Protein AF-A0A915D102-F1 (afdb_monomer_lite)

Structure (mmCIF, N/CA/C/O backbone):
data_AF-A0A915D102-F1
#
_entry.id   AF-A0A915D102-F1
#
loop_
_atom_site.group_PDB
_atom_site.id
_atom_site.type_symbol
_atom_site.label_atom_id
_atom_site.label_alt_id
_atom_site.label_comp_id
_atom_site.label_asym_id
_atom_site.label_entity_id
_atom_site.label_seq_id
_atom_site.pdbx_PDB_ins_code
_atom_site.Cartn_x
_atom_site.Cartn_y
_atom_site.Cartn_z
_atom_site.occupancy
_atom_site.B_iso_or_equiv
_atom_site.auth_seq_id
_atom_site.auth_comp_id
_atom_site.auth_asym_id
_atom_site.auth_atom_id
_atom_site.pdbx_PDB_model_num
ATOM 1 N N . MET A 1 1 ? 5.057 -8.219 -8.275 1.00 67.44 1 MET A N 1
ATOM 2 C CA . MET A 1 1 ? 4.612 -7.574 -7.013 1.00 67.44 1 MET A CA 1
ATOM 3 C C . MET A 1 1 ? 4.354 -6.080 -7.178 1.00 67.44 1 MET A C 1
ATOM 5 O O . MET A 1 1 ? 3.318 -5.635 -6.712 1.00 67.44 1 MET A O 1
ATOM 9 N N . SER A 1 2 ? 5.202 -5.316 -7.882 1.00 81.19 2 SER A N 1
ATOM 10 C CA . SER A 1 2 ? 4.960 -3.881 -8.158 1.00 81.19 2 SER A CA 1
ATOM 11 C C . SER A 1 2 ? 3.663 -3.576 -8.928 1.00 81.19 2 SER A C 1
ATOM 13 O O . SER A 1 2 ? 3.216 -2.436 -8.949 1.00 81.19 2 SER A O 1
ATOM 15 N N . GLU A 1 3 ? 3.043 -4.584 -9.545 1.00 89.62 3 GLU A N 1
ATOM 16 C CA . GLU A 1 3 ? 1.747 -4.495 -10.235 1.00 89.62 3 GLU A CA 1
ATOM 17 C C . GLU A 1 3 ? 0.536 -4.406 -9.286 1.00 89.62 3 GLU A C 1
ATOM 19 O O . GLU A 1 3 ? -0.560 -4.060 -9.722 1.00 89.62 3 GLU A O 1
ATOM 24 N N . LEU A 1 4 ? 0.726 -4.693 -7.991 1.00 93.56 4 LEU A N 1
ATOM 25 C CA . LEU A 1 4 ? -0.309 -4.698 -6.948 1.00 93.56 4 LEU A CA 1
ATOM 26 C C . LEU A 1 4 ? 0.052 -3.717 -5.813 1.00 93.56 4 LEU A C 1
ATOM 28 O O . LEU A 1 4 ? 0.240 -4.135 -4.669 1.00 93.56 4 LEU A O 1
ATOM 32 N N . PRO A 1 5 ? 0.190 -2.408 -6.095 1.00 94.44 5 PRO A N 1
ATOM 33 C CA . PRO A 1 5 ? 0.676 -1.421 -5.126 1.00 94.44 5 PRO A CA 1
ATOM 34 C C . PRO A 1 5 ? -0.233 -1.274 -3.897 1.00 94.44 5 PRO A C 1
ATOM 36 O O . PRO A 1 5 ? 0.270 -1.048 -2.799 1.00 94.44 5 PRO A O 1
ATOM 39 N N . ASN A 1 6 ? -1.546 -1.465 -4.069 1.00 95.88 6 ASN A N 1
ATOM 40 C CA . ASN A 1 6 ? -2.554 -1.419 -3.000 1.00 95.88 6 ASN A CA 1
ATOM 41 C C . ASN A 1 6 ? -2.952 -2.819 -2.480 1.00 95.88 6 ASN A C 1
ATOM 43 O O . ASN A 1 6 ? -3.936 -2.958 -1.756 1.00 95.88 6 ASN A O 1
ATOM 47 N N . GLY A 1 7 ? -2.186 -3.849 -2.847 1.00 95.75 7 GLY A N 1
ATOM 48 C CA . GLY A 1 7 ? -2.438 -5.241 -2.491 1.00 95.75 7 GLY A CA 1
ATOM 49 C C . GLY A 1 7 ? -3.330 -5.994 -3.478 1.00 95.75 7 GLY A C 1
ATOM 50 O O . GLY A 1 7 ? -3.940 -5.409 -4.371 1.00 95.75 7 GLY A O 1
ATOM 51 N N . GLY A 1 8 ? -3.344 -7.318 -3.347 1.00 95.50 8 GLY A N 1
ATOM 52 C CA . GLY A 1 8 ? -4.101 -8.220 -4.212 1.00 95.50 8 GLY A CA 1
ATOM 53 C C . GLY A 1 8 ? -3.630 -9.667 -4.109 1.00 95.50 8 GLY A C 1
ATOM 54 O O . GLY A 1 8 ? -2.572 -9.964 -3.547 1.00 95.50 8 GLY A O 1
ATOM 55 N N . TRP A 1 9 ? -4.408 -10.578 -4.682 1.00 94.44 9 TRP A N 1
ATOM 56 C CA . TRP A 1 9 ? -4.069 -11.993 -4.751 1.00 94.44 9 TRP A CA 1
ATOM 57 C C . TRP A 1 9 ? -2.948 -12.218 -5.764 1.00 94.44 9 TRP A C 1
ATOM 59 O O . TRP A 1 9 ? -3.068 -11.835 -6.930 1.00 94.44 9 TRP A O 1
ATOM 69 N N . VAL A 1 10 ? -1.858 -12.849 -5.327 1.00 91.38 10 VAL A N 1
ATOM 70 C CA . VAL A 1 10 ? -0.731 -13.241 -6.197 1.00 91.38 10 VAL A CA 1
ATOM 71 C C . VAL A 1 10 ? -0.793 -14.711 -6.605 1.00 91.38 10 VAL A C 1
ATOM 73 O O . VAL A 1 10 ? -0.146 -15.104 -7.570 1.00 91.38 10 VAL A O 1
ATOM 76 N N . ALA A 1 11 ? -1.578 -15.500 -5.875 1.00 88.12 11 ALA A N 1
ATOM 77 C CA . ALA A 1 11 ? -1.964 -16.874 -6.163 1.00 88.12 11 ALA A CA 1
ATOM 78 C C . ALA A 1 11 ? -3.238 -17.192 -5.351 1.00 88.12 11 ALA A C 1
ATOM 80 O O . ALA A 1 11 ? -3.586 -16.413 -4.450 1.00 88.12 11 ALA A O 1
ATOM 81 N N . PRO A 1 12 ? -3.927 -18.318 -5.609 1.00 85.31 12 PRO A N 1
ATOM 82 C CA . PRO A 1 12 ? -4.963 -18.806 -4.704 1.00 85.31 12 PRO A CA 1
ATOM 83 C C . PRO A 1 12 ? -4.440 -18.860 -3.262 1.00 85.31 12 PRO A C 1
ATOM 85 O O . PRO A 1 12 ? -3.328 -19.321 -3.023 1.00 85.31 12 PRO A O 1
ATOM 88 N N . ASN A 1 13 ? -5.211 -18.324 -2.313 1.00 85.75 13 ASN A N 1
ATOM 89 C CA . ASN A 1 13 ? -4.872 -18.244 -0.884 1.00 85.75 13 ASN A CA 1
ATOM 90 C C . ASN A 1 13 ? -3.597 -17.457 -0.518 1.00 85.75 13 ASN A C 1
ATOM 92 O O . ASN A 1 13 ? -3.232 -17.433 0.655 1.00 85.75 13 ASN A O 1
ATOM 96 N N . ILE A 1 14 ? -2.945 -16.761 -1.459 1.00 90.00 14 ILE A N 1
ATOM 97 C CA . ILE A 1 14 ? -1.769 -15.921 -1.183 1.00 90.00 14 ILE A CA 1
ATOM 98 C C . ILE A 1 14 ? -2.085 -14.463 -1.522 1.00 90.00 14 ILE A C 1
ATOM 100 O O . ILE A 1 14 ? -2.193 -14.084 -2.693 1.00 90.00 14 ILE A O 1
ATOM 104 N N . TYR A 1 15 ? -2.199 -13.631 -0.488 1.00 93.75 15 TYR A N 1
ATOM 105 C CA . TYR A 1 15 ? -2.521 -12.212 -0.592 1.00 93.75 15 TYR A CA 1
ATOM 106 C C . TYR A 1 15 ? -1.293 -11.340 -0.312 1.00 93.75 15 TYR A C 1
ATOM 108 O O . TYR A 1 15 ? -0.675 -11.402 0.753 1.00 93.75 15 TYR A O 1
ATOM 116 N N . TYR A 1 16 ? -0.935 -10.486 -1.264 1.00 95.00 16 TYR A N 1
ATOM 117 C CA . TYR A 1 16 ? 0.090 -9.468 -1.070 1.00 95.00 16 TYR A CA 1
ATOM 118 C C . TYR A 1 16 ? -0.541 -8.195 -0.499 1.00 95.00 16 TYR A C 1
ATOM 120 O O . TYR A 1 16 ? -1.517 -7.696 -1.049 1.00 95.00 16 TYR A O 1
ATOM 128 N N . LEU A 1 17 ? 0.035 -7.635 0.571 1.00 95.25 17 LEU A N 1
ATOM 129 C CA . LEU A 1 17 ? -0.475 -6.416 1.219 1.00 95.25 17 LEU A CA 1
ATOM 130 C C . LEU A 1 17 ? -0.127 -5.118 0.461 1.00 95.25 17 LEU A C 1
ATOM 132 O O . LEU A 1 17 ? -0.491 -4.037 0.914 1.00 95.25 17 LEU A O 1
ATOM 136 N N . GLY A 1 18 ? 0.564 -5.185 -0.678 1.00 95.12 18 GLY A N 1
ATOM 137 C CA . GLY A 1 18 ? 0.988 -3.988 -1.406 1.00 95.12 18 GLY A CA 1
ATOM 138 C C . GLY A 1 18 ? 2.204 -3.306 -0.782 1.00 95.12 18 GLY A C 1
ATOM 139 O O . GLY A 1 18 ? 2.879 -3.866 0.090 1.00 95.12 18 GLY A O 1
ATOM 140 N N . TYR A 1 19 ? 2.500 -2.083 -1.228 1.00 95.38 19 TYR A N 1
ATOM 141 C CA . TYR A 1 19 ? 3.576 -1.280 -0.640 1.00 95.38 19 TYR A CA 1
ATOM 142 C C . TYR A 1 19 ? 3.273 -0.949 0.824 1.00 95.38 19 TYR A C 1
ATOM 144 O O . TYR A 1 19 ? 4.132 -1.130 1.685 1.00 95.38 19 TYR A O 1
ATOM 152 N N . ALA A 1 20 ? 2.024 -0.586 1.115 1.00 95.88 20 ALA A N 1
ATOM 153 C CA . ALA A 1 20 ? 1.448 -0.625 2.450 1.00 95.88 20 ALA A CA 1
ATOM 154 C C . ALA A 1 20 ? -0.064 -0.844 2.369 1.00 95.88 20 ALA A C 1
ATOM 156 O O . ALA A 1 20 ? -0.713 -0.358 1.442 1.00 95.88 20 ALA A O 1
ATOM 157 N N . SER A 1 21 ? -0.629 -1.531 3.359 1.00 96.62 21 SER A N 1
ATOM 158 C CA . SER A 1 21 ? -2.081 -1.618 3.524 1.00 96.62 21 SER A CA 1
ATOM 159 C C . SER A 1 21 ? -2.490 -1.940 4.952 1.00 96.62 21 SER A C 1
ATOM 161 O O . SER A 1 21 ? -1.660 -2.337 5.770 1.00 96.62 21 SER A O 1
ATOM 163 N N . VAL A 1 22 ? -3.781 -1.776 5.242 1.00 97.56 22 VAL A N 1
ATOM 164 C CA . VAL A 1 22 ? -4.421 -2.341 6.430 1.00 97.56 22 VAL A CA 1
ATOM 165 C C . VAL A 1 22 ? -5.613 -3.176 5.988 1.00 97.56 22 VAL A C 1
ATOM 167 O O . VAL A 1 22 ? -6.455 -2.718 5.211 1.00 97.56 22 VAL A O 1
ATOM 170 N N . VAL A 1 23 ? -5.674 -4.400 6.492 1.00 96.75 23 VAL A N 1
ATOM 171 C CA . VAL A 1 23 ? -6.754 -5.355 6.251 1.00 96.75 23 VAL A CA 1
ATOM 172 C C . VAL A 1 23 ? -7.276 -5.883 7.580 1.00 96.75 23 VAL A C 1
ATOM 174 O O . VAL A 1 23 ? -6.643 -5.723 8.626 1.00 96.75 23 VAL A O 1
ATOM 177 N N . GLN A 1 24 ? -8.437 -6.516 7.538 1.00 95.00 24 GLN A N 1
ATOM 178 C CA . GLN A 1 24 ? -9.009 -7.234 8.661 1.00 95.00 24 GLN A CA 1
ATOM 179 C C . GLN A 1 24 ? -9.127 -8.714 8.306 1.00 95.00 24 GLN A C 1
ATOM 181 O O . GLN A 1 24 ? -9.435 -9.061 7.165 1.00 95.00 24 GLN A O 1
ATOM 186 N N . PHE A 1 25 ? -8.853 -9.576 9.280 1.00 91.94 25 PHE A N 1
ATOM 187 C CA . PHE A 1 25 ? -8.988 -11.021 9.143 1.00 91.94 25 PHE A CA 1
ATOM 188 C C . PHE A 1 25 ? -9.253 -11.632 10.511 1.00 91.94 25 PHE A C 1
ATOM 190 O O . PHE A 1 25 ? -8.469 -11.423 11.438 1.00 91.94 25 PHE A O 1
ATOM 197 N N . GLY A 1 26 ? -10.358 -12.366 10.660 1.00 88.06 26 GLY A N 1
ATOM 198 C CA . GLY A 1 26 ? -10.627 -13.069 11.911 1.00 88.06 26 GLY A CA 1
ATOM 199 C C . GLY A 1 26 ? -10.769 -12.154 13.139 1.00 88.06 26 GLY A C 1
ATOM 200 O O . GLY A 1 26 ? -10.323 -12.491 14.235 1.00 88.06 26 GLY A O 1
ATOM 201 N N . GLY A 1 27 ? -11.310 -10.947 12.945 1.00 87.88 27 GLY A N 1
ATOM 202 C CA . GLY A 1 27 ? -11.425 -9.922 13.990 1.00 87.88 27 GLY A CA 1
ATOM 203 C C . GLY A 1 27 ? -10.118 -9.189 14.322 1.00 87.88 27 GLY A C 1
ATOM 204 O O . GLY A 1 27 ? -10.120 -8.289 15.161 1.00 87.88 27 GLY A O 1
ATOM 205 N N . LEU A 1 28 ? -9.005 -9.536 13.667 1.00 90.88 28 LEU A N 1
ATOM 206 C CA . LEU A 1 28 ? -7.730 -8.835 13.797 1.00 90.88 28 LEU A CA 1
ATOM 207 C C . LEU A 1 28 ? -7.617 -7.739 12.748 1.00 90.88 28 LEU A C 1
ATOM 209 O O . LEU A 1 28 ? -7.979 -7.939 11.591 1.00 90.88 28 LEU A O 1
ATOM 213 N N . ARG A 1 29 ? -7.028 -6.609 13.140 1.00 94.00 29 ARG A N 1
ATOM 214 C CA . ARG A 1 29 ? -6.654 -5.521 12.237 1.00 94.00 29 ARG A CA 1
ATOM 215 C C . ARG A 1 29 ? -5.153 -5.578 11.976 1.00 94.00 29 ARG A C 1
ATOM 217 O O . ARG A 1 29 ? -4.356 -5.412 12.896 1.00 94.00 29 ARG A O 1
ATOM 224 N N . ILE A 1 30 ? -4.770 -5.820 10.728 1.00 94.19 30 ILE A N 1
ATOM 225 C CA . ILE A 1 30 ? -3.394 -6.127 10.333 1.00 94.19 30 ILE A CA 1
ATOM 226 C C . ILE A 1 30 ? -2.904 -5.051 9.369 1.00 94.19 30 ILE A C 1
ATOM 228 O O . ILE A 1 30 ? -3.467 -4.886 8.289 1.00 94.19 30 ILE A O 1
ATOM 232 N N . ALA A 1 31 ? -1.845 -4.334 9.738 1.00 95.25 31 ALA A N 1
ATOM 233 C CA . ALA A 1 31 ? -1.156 -3.395 8.860 1.00 95.25 31 ALA A CA 1
ATOM 234 C C . ALA A 1 31 ? 0.132 -4.008 8.299 1.00 95.25 31 ALA A C 1
ATOM 236 O O . ALA A 1 31 ? 0.883 -4.665 9.018 1.00 95.25 31 ALA A O 1
ATOM 237 N N . GLY A 1 32 ? 0.411 -3.769 7.021 1.00 93.69 32 GLY A N 1
ATOM 238 C CA . GLY A 1 32 ? 1.623 -4.202 6.335 1.00 93.69 32 GLY A CA 1
ATOM 239 C C . GLY A 1 32 ? 2.414 -3.026 5.777 1.00 93.69 32 GLY A C 1
ATOM 240 O O . GLY A 1 32 ? 1.831 -2.065 5.279 1.00 93.69 32 GLY A O 1
ATOM 241 N N . LEU A 1 33 ? 3.743 -3.124 5.830 1.00 94.12 33 LEU A N 1
ATOM 242 C CA . LEU A 1 33 ? 4.670 -2.266 5.094 1.00 94.12 33 LEU A CA 1
ATOM 243 C C . LEU A 1 33 ? 5.717 -3.132 4.383 1.00 94.12 33 LEU A C 1
ATOM 245 O O . LEU A 1 33 ? 6.491 -3.856 5.018 1.00 94.12 33 LEU A O 1
ATOM 249 N N . SER A 1 34 ? 5.756 -3.036 3.059 1.00 92.19 34 SER A N 1
ATOM 250 C CA . SER A 1 34 ? 6.692 -3.777 2.220 1.00 92.19 34 SER A CA 1
ATOM 251 C C . SER A 1 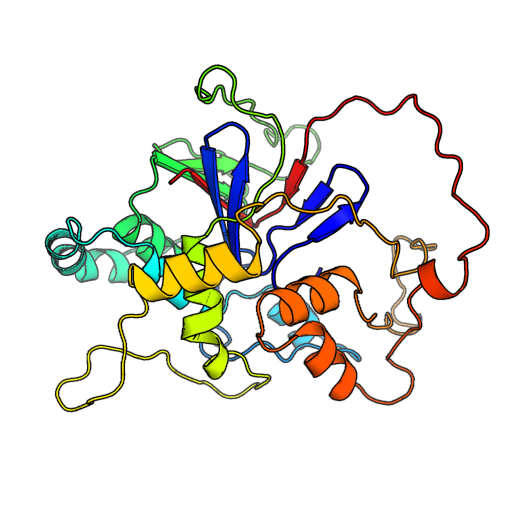34 ? 7.946 -2.961 1.923 1.00 92.19 34 SER A C 1
ATOM 253 O O . SER A 1 34 ? 7.875 -1.777 1.608 1.00 92.19 34 SER A O 1
ATOM 255 N N . GLY A 1 35 ? 9.097 -3.634 1.932 1.00 89.19 35 GLY A N 1
ATOM 256 C CA . GLY A 1 35 ? 10.350 -3.079 1.429 1.00 89.19 35 GLY A CA 1
ATOM 257 C C . GLY A 1 35 ? 11.356 -2.646 2.492 1.00 89.19 35 GLY A C 1
ATOM 258 O O . GLY A 1 35 ? 11.088 -2.639 3.691 1.00 89.19 35 GLY A O 1
ATOM 259 N N . ILE A 1 36 ? 12.555 -2.287 2.034 1.00 87.75 36 ILE A N 1
ATOM 260 C CA . ILE A 1 36 ? 13.711 -1.954 2.879 1.00 87.75 36 ILE A CA 1
ATOM 261 C C . ILE A 1 36 ? 13.996 -0.453 2.798 1.00 87.75 36 ILE A C 1
ATOM 263 O O . ILE A 1 36 ? 13.845 0.170 1.751 1.00 87.75 36 ILE A O 1
ATOM 267 N N . TYR A 1 37 ? 14.427 0.159 3.896 1.00 87.75 37 TYR A N 1
ATOM 268 C CA . TYR A 1 37 ? 14.756 1.581 3.886 1.00 87.75 37 TYR A CA 1
ATOM 269 C C . TYR A 1 37 ? 16.060 1.881 3.147 1.00 87.75 37 TYR A C 1
ATOM 271 O O . TYR A 1 37 ? 17.111 1.304 3.436 1.00 87.75 37 TYR A O 1
ATOM 279 N N . LYS A 1 38 ? 16.003 2.872 2.254 1.00 89.56 38 LYS A N 1
ATOM 280 C CA . LYS A 1 38 ? 17.172 3.493 1.636 1.00 89.56 38 LYS A CA 1
ATOM 281 C C . LYS A 1 38 ? 16.975 5.004 1.581 1.00 89.56 38 LYS A C 1
ATOM 283 O O . LYS A 1 38 ? 16.164 5.494 0.804 1.00 89.56 38 LYS A O 1
ATOM 288 N N . GLY A 1 39 ? 17.759 5.751 2.358 1.00 89.00 39 GLY A N 1
ATOM 289 C CA . GLY A 1 39 ? 17.568 7.202 2.514 1.00 89.00 39 GLY A CA 1
ATOM 290 C C . GLY A 1 39 ? 17.594 8.012 1.209 1.00 89.00 39 GLY A C 1
ATOM 291 O O . GLY A 1 39 ? 16.882 9.000 1.087 1.00 89.00 39 GLY A O 1
ATOM 292 N N . ASN A 1 40 ? 18.351 7.575 0.196 1.00 91.88 40 ASN A N 1
ATOM 293 C CA . ASN A 1 40 ? 18.388 8.261 -1.104 1.00 91.88 40 ASN A CA 1
ATOM 294 C C . ASN A 1 40 ? 17.081 8.145 -1.900 1.00 91.88 40 ASN A C 1
ATOM 296 O O . ASN A 1 40 ? 16.841 8.979 -2.774 1.00 91.88 40 ASN A O 1
ATOM 300 N N . ASP A 1 41 ? 16.275 7.124 -1.612 1.00 94.56 41 ASP A N 1
ATOM 301 C CA . ASP A 1 41 ? 15.051 6.814 -2.350 1.00 94.56 41 ASP A CA 1
ATOM 302 C C . ASP A 1 41 ? 13.796 7.060 -1.518 1.00 94.56 41 ASP A C 1
ATOM 304 O O . ASP A 1 41 ? 12.720 7.192 -2.083 1.00 94.56 41 ASP A O 1
ATOM 308 N N . TYR A 1 42 ? 13.937 7.175 -0.197 1.00 94.31 42 TYR A N 1
ATOM 309 C CA . TYR A 1 42 ? 12.829 7.321 0.739 1.00 94.31 42 TYR A CA 1
ATOM 310 C C . TYR A 1 42 ? 11.893 8.482 0.389 1.00 94.31 42 TYR A C 1
ATOM 312 O O . TYR A 1 42 ? 10.687 8.290 0.330 1.00 94.31 42 TYR A O 1
ATOM 320 N N . ASP A 1 43 ? 12.434 9.660 0.081 1.00 94.88 43 ASP A N 1
ATOM 321 C CA . ASP A 1 43 ? 11.612 10.826 -0.264 1.00 94.88 43 ASP A CA 1
ATOM 322 C C . ASP A 1 43 ? 11.215 10.878 -1.745 1.00 94.88 43 ASP A C 1
ATOM 324 O O . ASP A 1 43 ? 10.673 11.880 -2.189 1.00 94.88 43 ASP A O 1
ATOM 328 N N . LYS A 1 44 ? 11.522 9.864 -2.558 1.00 95.50 44 LYS A N 1
ATOM 329 C CA . LYS A 1 44 ? 11.059 9.820 -3.955 1.00 95.50 44 LYS A CA 1
ATOM 330 C C . LYS A 1 44 ? 9.637 9.264 -4.015 1.00 95.50 44 LYS A C 1
ATOM 332 O O . LYS A 1 44 ? 9.092 8.810 -3.014 1.00 95.50 44 LYS A O 1
ATOM 337 N N . ALA A 1 45 ? 9.034 9.271 -5.195 1.00 94.62 45 ALA A N 1
ATOM 338 C CA . ALA A 1 45 ? 7.897 8.402 -5.456 1.00 94.62 45 ALA A CA 1
ATOM 339 C C . ALA A 1 45 ? 8.383 7.061 -6.029 1.00 94.62 45 ALA A C 1
ATOM 341 O O . ALA A 1 45 ? 9.582 6.844 -6.233 1.00 94.62 45 ALA A O 1
ATOM 342 N N . HIS A 1 46 ? 7.458 6.139 -6.271 1.00 93.88 46 HIS A N 1
ATOM 343 C CA . HIS A 1 46 ? 7.752 4.985 -7.112 1.00 93.88 46 HIS A CA 1
ATOM 344 C C . HIS A 1 46 ? 7.805 5.429 -8.572 1.00 93.88 46 HIS A C 1
ATOM 346 O O . HIS A 1 46 ? 6.976 6.211 -9.022 1.00 93.88 46 HIS A O 1
ATOM 352 N N . PHE A 1 47 ? 8.794 4.952 -9.313 1.00 91.88 47 PHE A N 1
ATOM 353 C CA . PHE A 1 47 ? 8.963 5.250 -10.743 1.00 91.88 47 PHE A CA 1
ATOM 354 C C . PHE A 1 47 ? 9.569 4.064 -11.500 1.00 91.88 47 PHE A C 1
ATOM 356 O O . PHE A 1 47 ? 9.777 4.121 -12.711 1.00 91.88 47 PHE A O 1
ATOM 363 N N . GLU A 1 48 ? 9.894 2.992 -10.779 1.00 91.62 48 GLU A N 1
ATOM 364 C CA . GLU A 1 48 ? 10.593 1.839 -11.306 1.00 91.62 48 GLU A CA 1
ATOM 365 C C . GLU A 1 48 ? 9.689 1.052 -12.245 1.00 91.62 48 GLU A C 1
ATOM 367 O O . GLU A 1 48 ? 8.721 0.420 -11.825 1.00 91.62 48 GLU A O 1
ATOM 372 N N . CYS A 1 49 ? 10.057 1.040 -13.520 1.00 86.25 49 CYS A N 1
ATOM 373 C CA . CYS A 1 49 ? 9.362 0.287 -14.545 1.00 86.25 49 CYS A CA 1
ATOM 374 C C . CYS A 1 49 ? 10.354 -0.304 -15.565 1.00 86.25 49 CYS A C 1
ATOM 376 O O . CYS A 1 49 ? 11.497 0.162 -15.655 1.00 86.25 49 CYS A O 1
ATOM 378 N N . PRO A 1 50 ? 9.967 -1.354 -16.313 1.00 82.06 50 PRO A N 1
ATOM 379 C CA . PRO A 1 50 ? 10.793 -1.882 -17.389 1.00 82.06 50 PRO A CA 1
ATOM 380 C C . PRO A 1 50 ? 11.081 -0.860 -18.507 1.00 82.06 50 PRO A C 1
ATOM 382 O O . PRO A 1 50 ? 10.211 -0.055 -18.839 1.00 82.06 50 PRO A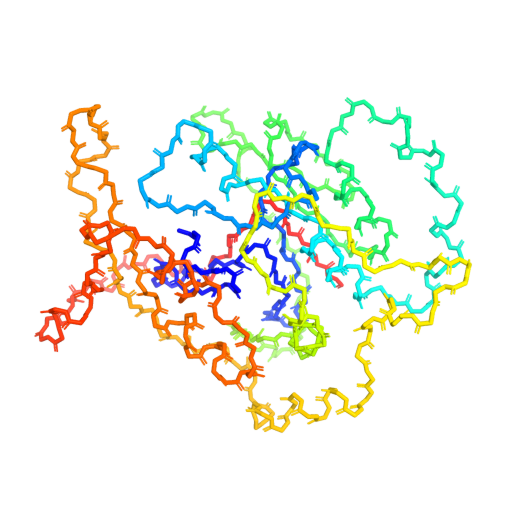 O 1
ATOM 385 N N . PRO A 1 51 ? 12.260 -0.927 -19.157 1.00 84.75 51 PRO A N 1
ATOM 386 C CA . PRO A 1 51 ? 13.356 -1.847 -18.864 1.00 84.75 51 PRO A CA 1
ATOM 387 C C . PRO A 1 51 ? 14.093 -1.442 -17.581 1.00 84.75 51 PRO A C 1
ATOM 389 O O . PRO A 1 51 ? 14.600 -0.328 -17.455 1.00 84.75 51 PRO A O 1
ATOM 392 N N . PHE A 1 52 ? 14.185 -2.370 -16.625 1.00 83.50 52 PHE A N 1
ATOM 393 C CA . PHE A 1 52 ? 14.831 -2.068 -15.358 1.00 83.50 52 PHE A CA 1
ATOM 394 C C . PHE A 1 52 ? 16.348 -1.941 -15.536 1.00 83.50 52 PHE A C 1
ATOM 396 O O . PHE A 1 52 ? 17.011 -2.773 -16.155 1.00 83.50 52 PHE A O 1
ATOM 403 N N . THR A 1 53 ? 16.913 -0.915 -14.914 1.00 86.38 53 THR A N 1
ATOM 404 C CA . THR A 1 53 ? 18.347 -0.799 -14.657 1.00 86.38 53 THR A CA 1
ATOM 405 C C . THR A 1 53 ? 18.733 -1.591 -13.403 1.00 86.38 53 THR A C 1
ATOM 407 O O . THR A 1 53 ? 17.884 -1.917 -12.572 1.00 86.38 53 THR A O 1
ATOM 410 N N . ASN A 1 54 ? 20.034 -1.828 -13.193 1.00 85.06 54 ASN A N 1
ATOM 411 C CA . ASN A 1 54 ? 20.533 -2.419 -11.941 1.00 85.06 54 ASN A CA 1
ATOM 412 C C . ASN A 1 54 ? 20.086 -1.634 -10.699 1.00 85.06 54 ASN A C 1
ATOM 414 O O . ASN A 1 54 ? 19.899 -2.213 -9.635 1.00 85.06 54 ASN A O 1
ATOM 418 N N . TYR A 1 55 ? 19.929 -0.317 -10.836 1.00 88.25 55 TYR A N 1
ATOM 419 C CA . TYR A 1 55 ? 19.454 0.532 -9.757 1.00 88.25 55 TYR A CA 1
ATOM 420 C C . TYR A 1 55 ? 17.948 0.362 -9.530 1.00 88.25 55 TYR A C 1
ATOM 422 O O . TYR A 1 55 ? 17.549 0.089 -8.404 1.00 88.25 55 TYR A O 1
ATOM 430 N N . SER A 1 56 ? 17.122 0.430 -10.578 1.00 87.69 56 SER A N 1
ATOM 431 C CA . SER A 1 56 ? 15.662 0.320 -10.434 1.00 87.69 56 SER A CA 1
ATOM 432 C C . SER A 1 56 ? 15.193 -1.076 -10.018 1.00 87.69 56 SER A C 1
ATOM 434 O O . SER A 1 56 ? 14.161 -1.198 -9.371 1.00 87.69 56 SER A O 1
ATOM 436 N N . LEU A 1 57 ? 15.955 -2.134 -10.330 1.00 84.62 57 LEU A N 1
ATOM 437 C CA . LEU A 1 57 ? 15.704 -3.480 -9.789 1.00 84.62 57 LEU A CA 1
ATOM 438 C C . LEU A 1 57 ? 15.772 -3.505 -8.258 1.00 84.62 57 LEU A C 1
ATOM 440 O O . LEU A 1 57 ? 15.007 -4.211 -7.609 1.00 84.62 57 LEU A O 1
ATOM 444 N N . VAL A 1 58 ? 16.705 -2.738 -7.695 1.00 86.50 58 VAL A N 1
ATOM 445 C CA . VAL A 1 58 ? 16.928 -2.640 -6.252 1.00 86.50 58 VAL A CA 1
ATOM 446 C C . VAL A 1 58 ? 15.958 -1.632 -5.638 1.00 86.50 58 VAL A C 1
ATOM 448 O O . VAL A 1 58 ? 15.338 -1.906 -4.613 1.00 86.50 58 VAL A O 1
ATOM 451 N N . SER A 1 59 ? 15.777 -0.471 -6.274 1.00 91.50 59 SER A N 1
ATOM 452 C CA . SER A 1 59 ? 14.942 0.591 -5.716 1.00 91.50 59 SER A CA 1
ATOM 453 C C . SER A 1 59 ? 13.449 0.268 -5.729 1.00 91.50 59 SER A C 1
ATOM 455 O O . SER A 1 59 ? 12.732 0.803 -4.885 1.00 91.50 59 SER A O 1
ATOM 457 N N . ALA A 1 60 ? 12.991 -0.664 -6.573 1.00 89.50 60 ALA A N 1
ATOM 458 C CA . ALA A 1 60 ? 11.596 -1.106 -6.634 1.00 89.50 60 ALA A CA 1
ATOM 459 C C . ALA A 1 60 ? 11.062 -1.679 -5.307 1.00 89.50 60 ALA A C 1
ATOM 461 O O . ALA A 1 60 ? 9.860 -1.626 -5.067 1.00 89.50 60 ALA A O 1
ATOM 462 N N . TYR A 1 61 ? 11.932 -2.210 -4.439 1.00 88.56 61 TYR A N 1
ATOM 463 C CA . TYR A 1 61 ? 11.551 -2.704 -3.109 1.00 88.56 61 TYR A CA 1
ATOM 464 C C . TYR A 1 61 ? 12.018 -1.791 -1.969 1.00 88.56 61 TYR A C 1
ATOM 466 O O . TYR A 1 61 ? 12.016 -2.201 -0.807 1.00 88.56 61 TYR A O 1
ATOM 474 N N . HIS A 1 62 ? 12.448 -0.564 -2.259 1.00 93.19 62 HIS A N 1
ATOM 475 C CA . HIS A 1 62 ? 12.744 0.404 -1.210 1.00 93.19 62 HIS A CA 1
ATOM 476 C C . HIS A 1 62 ? 11.453 1.073 -0.712 1.00 93.19 62 HIS A C 1
ATOM 478 O O . HIS A 1 62 ? 10.642 1.497 -1.529 1.00 93.19 62 HIS A O 1
ATOM 484 N N . VAL A 1 63 ? 11.305 1.238 0.604 1.00 92.75 63 VAL A N 1
ATOM 485 C CA . VAL A 1 63 ? 10.186 1.984 1.224 1.00 92.75 63 VAL A CA 1
ATOM 486 C C . VAL A 1 63 ? 10.192 3.448 0.761 1.00 92.75 63 VAL A C 1
ATOM 488 O O . VAL A 1 63 ? 11.280 4.028 0.636 1.00 92.75 63 VAL A O 1
ATOM 491 N N . ARG A 1 64 ? 9.020 4.068 0.548 1.00 94.62 64 ARG A N 1
ATOM 492 C CA . ARG A 1 64 ? 8.888 5.521 0.341 1.00 94.62 64 ARG A CA 1
ATOM 493 C C . ARG A 1 64 ? 8.214 6.199 1.538 1.00 94.62 64 ARG A C 1
ATOM 495 O O . ARG A 1 64 ? 7.624 5.576 2.424 1.00 94.62 64 ARG A O 1
ATOM 502 N N . SER A 1 65 ? 8.370 7.514 1.602 1.00 94.44 65 SER A N 1
ATOM 503 C CA . SER A 1 65 ? 7.847 8.349 2.679 1.00 94.44 65 SER A CA 1
ATOM 504 C C . SER A 1 65 ? 6.321 8.415 2.665 1.00 94.44 65 SER A C 1
ATOM 506 O O . SER A 1 65 ? 5.720 8.553 3.730 1.00 94.44 65 SER A O 1
ATOM 508 N N . VAL A 1 66 ? 5.688 8.250 1.497 1.00 95.75 66 VAL A N 1
ATOM 509 C CA . VAL A 1 66 ? 4.228 8.295 1.339 1.00 95.75 66 VAL A CA 1
ATOM 510 C C . VAL A 1 66 ? 3.523 7.120 2.015 1.00 95.75 66 VAL A C 1
ATOM 512 O O . VAL A 1 66 ? 2.512 7.337 2.685 1.00 95.75 66 VAL A O 1
ATOM 515 N N . GLU A 1 67 ? 4.056 5.895 1.942 1.00 95.38 67 GLU A N 1
ATOM 516 C CA . GLU A 1 67 ? 3.455 4.749 2.640 1.00 95.38 67 GLU A CA 1
ATOM 517 C C . GLU A 1 67 ? 3.544 4.922 4.157 1.00 95.38 67 GLU A C 1
ATOM 519 O O . GLU A 1 67 ? 2.567 4.710 4.878 1.00 95.38 67 GLU A O 1
ATOM 524 N N . VAL A 1 68 ? 4.702 5.372 4.645 1.00 93.75 68 VAL A N 1
ATOM 525 C CA . VAL A 1 68 ? 4.924 5.635 6.072 1.00 93.75 68 VAL A CA 1
ATOM 526 C C . VAL A 1 68 ? 4.027 6.771 6.554 1.00 93.75 68 VAL A C 1
ATOM 528 O O . VAL A 1 68 ? 3.423 6.670 7.619 1.00 93.75 68 VAL A O 1
ATOM 531 N N . PHE A 1 69 ? 3.892 7.838 5.767 1.00 94.56 69 PHE A N 1
ATOM 532 C CA . PHE A 1 69 ? 3.010 8.956 6.078 1.00 94.56 69 PHE A CA 1
ATOM 533 C C . PHE A 1 69 ? 1.549 8.526 6.197 1.00 94.56 69 PHE A C 1
ATOM 535 O O . PHE A 1 69 ? 0.893 8.907 7.166 1.00 94.56 69 PHE A O 1
ATOM 542 N N . ARG A 1 70 ? 1.058 7.699 5.265 1.00 96.50 70 ARG A N 1
ATOM 543 C CA . ARG A 1 70 ? -0.302 7.140 5.300 1.00 96.50 70 ARG A CA 1
ATOM 544 C C . ARG A 1 70 ? -0.524 6.271 6.531 1.00 96.50 70 ARG A C 1
ATOM 546 O O . ARG A 1 70 ? -1.507 6.464 7.238 1.00 96.50 70 ARG A O 1
ATOM 553 N N . LEU A 1 71 ? 0.407 5.366 6.838 1.00 95.44 71 LEU A N 1
ATOM 554 C CA . LEU A 1 71 ? 0.311 4.520 8.030 1.00 95.44 71 LEU A CA 1
ATOM 555 C C . LEU A 1 71 ? 0.296 5.351 9.320 1.00 95.44 71 LEU A C 1
ATOM 557 O O . LEU A 1 71 ? -0.471 5.041 10.223 1.00 95.44 71 LEU A O 1
ATOM 561 N N . LYS A 1 72 ? 1.051 6.454 9.402 1.00 92.69 72 LYS A N 1
ATOM 562 C CA . LYS A 1 72 ? 1.007 7.365 10.562 1.00 92.69 72 LYS A CA 1
ATOM 563 C C . LYS A 1 72 ? -0.363 8.002 10.803 1.00 92.69 72 LYS A C 1
ATOM 565 O O . LYS A 1 72 ? -0.661 8.344 11.944 1.00 92.69 72 LYS A O 1
ATOM 570 N N . GLN A 1 73 ? -1.217 8.111 9.784 1.00 93.50 73 GLN A N 1
ATOM 571 C CA . GLN A 1 73 ? -2.587 8.617 9.946 1.00 93.50 73 GLN A CA 1
ATOM 572 C C . GLN A 1 73 ? -3.506 7.619 10.672 1.00 93.50 73 GLN A C 1
ATOM 574 O O . GLN A 1 73 ? -4.652 7.935 10.959 1.00 93.50 73 GLN A O 1
ATOM 579 N N . LEU A 1 74 ? -3.025 6.417 11.002 1.00 92.75 74 LEU A N 1
ATOM 580 C CA . LEU A 1 74 ? -3.741 5.458 11.851 1.00 92.75 74 LEU A CA 1
ATOM 581 C C . LEU A 1 74 ? -3.557 5.748 13.349 1.00 92.75 74 LEU A C 1
ATOM 583 O O . LEU A 1 74 ? -4.182 5.092 14.184 1.00 92.75 74 LEU A O 1
ATOM 587 N N . LYS A 1 75 ? -2.686 6.705 13.697 1.00 85.56 75 LYS A N 1
ATOM 588 C CA . LYS A 1 75 ? -2.378 7.084 15.075 1.00 85.56 75 LYS A CA 1
ATOM 589 C C . LYS A 1 75 ? -3.628 7.568 15.812 1.00 85.56 75 LYS A C 1
ATOM 591 O O . LYS A 1 75 ? -4.312 8.493 15.370 1.00 85.56 75 LYS A O 1
ATOM 596 N N . LYS A 1 76 ? -3.881 6.979 16.985 1.00 77.69 76 LYS A N 1
ATOM 597 C CA . LYS A 1 76 ? -4.971 7.405 17.873 1.00 77.69 76 LYS A CA 1
ATOM 598 C C . LYS A 1 76 ? -4.650 8.780 18.493 1.00 77.69 76 LYS A C 1
ATOM 600 O O . LYS A 1 76 ? -3.484 9.016 18.826 1.00 77.69 76 LYS A O 1
ATOM 605 N N . PRO A 1 77 ? -5.647 9.668 18.674 1.00 66.00 77 PRO A N 1
ATOM 606 C CA . PRO A 1 77 ? -5.449 10.996 19.271 1.00 66.00 77 PRO A CA 1
ATOM 607 C C . PRO A 1 77 ? -4.746 10.953 20.636 1.00 66.00 77 PRO A C 1
ATOM 609 O O . PRO A 1 77 ? -3.864 11.764 20.903 1.00 66.00 77 PRO A O 1
ATOM 612 N N . ASP A 1 78 ? -5.051 9.938 21.445 1.00 63.34 78 ASP A N 1
ATOM 613 C CA . ASP A 1 78 ? -4.533 9.765 22.810 1.00 63.34 78 ASP A CA 1
ATOM 614 C C . ASP A 1 78 ? -3.005 9.548 22.884 1.00 63.34 78 ASP A C 1
ATOM 616 O O . ASP A 1 78 ? -2.415 9.592 23.961 1.00 63.34 78 ASP A O 1
ATOM 620 N N . PHE A 1 79 ? -2.330 9.317 21.750 1.00 62.91 79 PHE A N 1
ATOM 621 C CA . PHE A 1 79 ? -0.884 9.074 21.683 1.00 62.91 79 PHE A CA 1
ATOM 622 C C . PHE A 1 79 ? -0.063 10.278 21.181 1.00 62.91 79 PHE A C 1
ATOM 624 O O . PHE A 1 79 ? 1.121 10.130 20.852 1.00 62.91 79 PHE A O 1
ATOM 631 N N . GLU A 1 80 ? -0.650 11.477 21.088 1.00 59.03 80 GLU A N 1
ATOM 632 C CA . GLU A 1 80 ? 0.070 12.682 20.643 1.00 59.03 80 GLU A CA 1
ATOM 633 C C . GLU A 1 80 ? 1.179 13.125 21.619 1.00 59.03 80 GLU A C 1
ATOM 635 O O . GLU A 1 80 ? 2.275 13.455 21.162 1.00 59.03 80 GLU A O 1
ATOM 640 N N . GLU A 1 81 ? 0.971 13.027 22.937 1.00 49.47 81 GLU A N 1
ATOM 641 C CA . GLU A 1 81 ? 1.939 13.495 23.949 1.00 49.47 81 GLU A CA 1
ATOM 642 C C . GLU A 1 81 ? 3.218 12.643 24.028 1.00 49.47 81 GLU A C 1
ATOM 644 O O . GLU A 1 81 ? 4.307 13.166 24.264 1.00 49.47 81 GLU A O 1
ATOM 649 N N . ALA A 1 82 ? 3.135 11.338 23.760 1.00 48.91 82 ALA A N 1
ATOM 650 C CA . ALA A 1 82 ? 4.268 10.432 23.957 1.00 48.91 82 ALA A CA 1
ATOM 651 C C . ALA A 1 82 ? 5.274 10.380 22.786 1.00 48.91 82 ALA A C 1
ATOM 653 O O . ALA A 1 82 ? 6.402 9.928 22.962 1.00 48.91 82 ALA A O 1
ATOM 654 N N . SER A 1 83 ? 4.889 10.840 21.591 1.00 49.31 83 SER A N 1
ATOM 655 C CA . SER A 1 83 ? 5.757 10.852 20.395 1.00 49.31 83 SER A CA 1
ATOM 656 C C . SER A 1 83 ? 6.755 12.021 20.406 1.00 49.31 83 SER A C 1
ATOM 658 O O . SER A 1 83 ? 7.853 11.916 19.861 1.00 49.31 83 SER A O 1
ATOM 660 N N . ALA A 1 84 ? 6.427 13.125 21.091 1.00 51.91 84 ALA A N 1
ATOM 661 C CA . ALA A 1 84 ? 7.317 14.279 21.223 1.00 51.91 84 ALA A CA 1
ATOM 662 C C . ALA A 1 84 ? 8.555 13.997 22.098 1.00 51.91 84 ALA A C 1
ATOM 664 O O . ALA A 1 84 ? 9.600 14.600 21.868 1.00 51.91 84 ALA A O 1
ATOM 665 N N . ALA A 1 85 ? 8.452 13.066 23.052 1.00 45.53 85 ALA A N 1
ATOM 666 C CA . ALA A 1 85 ? 9.505 12.758 24.021 1.00 45.53 85 ALA A CA 1
ATOM 667 C C . ALA A 1 85 ? 10.635 11.849 23.485 1.00 45.53 85 ALA A C 1
ATOM 669 O O . ALA A 1 85 ? 11.704 11.817 24.080 1.00 45.53 85 ALA A O 1
ATOM 670 N N . ASN A 1 86 ? 10.432 11.141 22.364 1.00 51.44 86 ASN A N 1
ATOM 671 C CA . ASN A 1 86 ? 11.339 10.070 21.905 1.00 51.44 86 ASN A CA 1
ATOM 672 C C . ASN A 1 86 ? 12.122 10.384 20.617 1.00 51.44 86 ASN A C 1
ATOM 674 O O . ASN A 1 86 ? 12.789 9.500 20.074 1.00 51.44 86 ASN A O 1
ATOM 678 N N . LYS A 1 87 ? 12.068 11.623 20.105 1.00 51.41 87 LYS A N 1
ATOM 679 C CA . LYS A 1 87 ? 12.838 12.015 18.906 1.00 51.41 87 LYS A CA 1
ATOM 680 C C . LYS A 1 87 ? 14.350 11.835 19.098 1.00 51.41 87 LYS A C 1
ATOM 682 O O . LYS A 1 87 ? 15.019 11.393 18.168 1.00 51.41 87 LYS A O 1
ATOM 687 N N . ASP A 1 88 ? 14.843 12.064 20.313 1.00 49.16 88 ASP A N 1
ATOM 688 C CA . ASP A 1 88 ? 16.267 11.970 20.656 1.00 49.16 88 ASP A CA 1
ATOM 689 C C . ASP A 1 88 ? 16.811 10.526 20.631 1.00 49.16 88 ASP A C 1
ATOM 691 O O . ASP A 1 88 ? 18.008 10.325 20.428 1.00 49.16 88 ASP A O 1
ATOM 695 N N . ASP A 1 89 ? 15.959 9.505 20.796 1.00 49.59 89 ASP A N 1
ATOM 696 C CA . ASP A 1 89 ? 16.369 8.089 20.774 1.00 49.59 89 ASP A CA 1
ATOM 697 C C . ASP A 1 89 ? 16.383 7.489 19.358 1.00 49.59 89 ASP A C 1
ATOM 699 O O . ASP A 1 89 ? 17.179 6.590 19.069 1.00 49.59 89 ASP A O 1
ATOM 703 N N . VAL A 1 90 ? 15.560 8.011 18.439 1.00 51.66 90 VAL A N 1
ATOM 704 C CA . VAL A 1 90 ? 15.578 7.614 17.017 1.00 51.66 90 VAL A CA 1
ATOM 705 C C . VAL A 1 90 ? 16.891 8.034 16.350 1.00 51.66 90 VAL A C 1
ATOM 707 O O . VAL A 1 90 ? 17.420 7.297 15.519 1.00 51.66 90 VAL A O 1
ATOM 710 N N . GLU A 1 91 ? 17.460 9.172 16.755 1.00 51.16 91 GLU A N 1
ATOM 711 C CA . GLU A 1 91 ? 18.749 9.666 16.252 1.00 51.16 91 GLU A CA 1
ATOM 712 C C . GLU A 1 91 ? 19.953 8.857 16.769 1.00 51.16 91 GLU A C 1
ATOM 714 O O . GLU A 1 91 ? 21.026 8.886 16.164 1.00 51.16 91 GLU A O 1
ATOM 719 N N . ARG A 1 92 ? 19.784 8.092 17.858 1.00 51.97 92 ARG A N 1
ATOM 720 C CA . ARG A 1 92 ? 20.866 7.342 18.519 1.00 51.97 92 ARG A CA 1
ATOM 721 C C . ARG A 1 92 ? 21.055 5.902 18.019 1.00 51.97 92 ARG A C 1
ATOM 723 O O . ARG A 1 92 ? 22.101 5.316 18.296 1.00 51.97 92 ARG A O 1
ATOM 730 N N . ASN A 1 93 ? 20.107 5.313 17.281 1.00 47.28 93 ASN A N 1
ATOM 731 C CA . ASN A 1 93 ? 20.111 3.867 16.999 1.00 47.28 93 ASN A CA 1
ATOM 732 C C . ASN A 1 93 ? 20.735 3.469 15.644 1.00 47.28 93 ASN A C 1
ATOM 734 O O . ASN A 1 93 ? 20.178 3.685 14.572 1.00 47.28 93 ASN A O 1
ATOM 738 N N . GLN A 1 94 ? 21.889 2.796 15.721 1.00 50.66 94 GLN A N 1
ATOM 739 C CA . GLN A 1 94 ? 22.758 2.363 14.613 1.00 50.66 94 GLN A CA 1
ATOM 740 C C . GLN A 1 94 ? 22.260 1.125 13.825 1.00 50.66 94 GLN A C 1
ATOM 742 O O . GLN A 1 94 ? 23.009 0.580 13.011 1.00 50.66 94 GLN A O 1
ATOM 747 N N . LEU A 1 95 ? 21.021 0.654 14.036 1.00 49.41 95 LEU A N 1
ATOM 748 C CA . LEU A 1 95 ? 20.496 -0.555 13.387 1.00 49.41 95 LEU A CA 1
ATOM 749 C C . LEU A 1 95 ? 18.986 -0.453 13.103 1.00 49.41 95 LEU A C 1
ATOM 751 O O . LEU A 1 95 ? 18.204 -0.158 14.001 1.00 49.41 95 LEU A O 1
ATOM 755 N N . GLY A 1 96 ? 18.569 -0.762 11.869 1.00 59.97 96 GLY A N 1
ATOM 756 C CA . GLY A 1 96 ? 17.156 -0.880 11.480 1.00 59.97 96 GLY A CA 1
ATOM 757 C C . GLY A 1 96 ? 16.665 0.181 10.489 1.00 59.97 96 GLY A C 1
ATOM 758 O O . GLY A 1 96 ? 17.433 0.976 9.951 1.00 59.97 96 GLY A O 1
ATOM 759 N N . ASN A 1 97 ? 15.363 0.150 10.199 1.00 68.81 97 ASN A N 1
ATOM 760 C CA . ASN A 1 97 ? 14.698 1.121 9.334 1.00 68.81 97 ASN A CA 1
ATOM 761 C C . ASN A 1 97 ? 14.149 2.275 10.217 1.00 68.81 97 ASN A C 1
ATOM 763 O O . ASN A 1 97 ? 13.208 2.064 10.989 1.00 68.81 97 ASN A O 1
ATOM 767 N N . PRO A 1 98 ? 14.712 3.499 10.134 1.00 71.94 98 PRO A N 1
ATOM 768 C CA . PRO A 1 98 ? 14.294 4.621 10.983 1.00 71.94 98 PRO A CA 1
ATOM 769 C C . PRO A 1 98 ? 12.836 5.027 10.731 1.00 71.94 98 PRO A C 1
ATOM 771 O O . PRO A 1 98 ? 12.139 5.473 11.641 1.00 71.94 98 PRO A O 1
ATOM 774 N N . ALA A 1 99 ? 12.332 4.811 9.514 1.00 72.06 99 ALA A N 1
ATOM 775 C CA . ALA A 1 99 ? 10.942 5.078 9.185 1.00 72.06 99 ALA A CA 1
ATOM 776 C C . ALA A 1 99 ? 9.987 4.096 9.886 1.00 72.06 99 ALA A C 1
ATOM 778 O O . ALA A 1 99 ? 8.956 4.515 10.410 1.00 72.06 99 ALA A O 1
ATOM 779 N N . THR A 1 100 ? 10.355 2.813 9.982 1.00 76.00 100 THR A N 1
ATOM 780 C CA . THR A 1 100 ? 9.571 1.823 10.742 1.00 76.00 100 THR A CA 1
ATOM 781 C C . THR A 1 100 ? 9.621 2.044 12.247 1.00 76.00 100 THR A C 1
ATOM 783 O O . THR A 1 100 ? 8.617 1.811 12.908 1.00 76.00 100 THR A O 1
ATOM 786 N N . MET A 1 101 ? 10.734 2.547 12.794 1.00 78.62 101 MET A N 1
ATOM 787 C CA . MET A 1 101 ? 10.797 2.884 14.223 1.00 78.62 101 MET A CA 1
ATOM 788 C C . MET A 1 101 ? 9.782 3.966 14.581 1.00 78.62 101 MET A C 1
ATOM 790 O O . MET A 1 101 ? 9.056 3.836 15.561 1.00 78.62 101 MET A O 1
ATOM 794 N N . ASN A 1 102 ? 9.654 4.992 13.739 1.00 78.12 102 ASN A N 1
ATOM 795 C CA . ASN A 1 102 ? 8.629 6.012 13.935 1.00 78.12 102 ASN A CA 1
ATOM 796 C C . ASN A 1 102 ? 7.208 5.424 13.911 1.00 78.12 102 ASN A C 1
ATOM 798 O O . ASN A 1 102 ? 6.375 5.839 14.709 1.00 78.12 102 ASN A O 1
ATOM 802 N N . LEU A 1 103 ? 6.934 4.449 13.036 1.00 83.44 103 LEU A N 1
ATOM 803 C CA . LEU A 1 103 ? 5.641 3.756 13.008 1.00 83.44 103 LEU A CA 1
ATOM 804 C C . LEU A 1 103 ? 5.386 2.954 14.284 1.00 83.44 103 LEU A C 1
ATOM 806 O O . LEU A 1 103 ? 4.278 3.012 14.807 1.00 83.44 103 LEU A O 1
ATOM 810 N N . LEU A 1 104 ? 6.392 2.253 14.811 1.00 82.19 104 LEU A N 1
ATOM 811 C CA . LEU A 1 104 ? 6.271 1.517 16.072 1.00 82.19 104 LEU A CA 1
ATOM 812 C C . LEU A 1 104 ? 5.862 2.455 17.219 1.00 82.19 104 LEU A C 1
ATOM 814 O O . LEU A 1 104 ? 4.934 2.146 17.965 1.00 82.19 104 LEU A O 1
ATOM 818 N N . TYR A 1 105 ? 6.501 3.624 17.322 1.00 79.50 105 TYR A N 1
ATOM 819 C CA . TYR A 1 105 ? 6.183 4.607 18.361 1.00 79.50 105 TYR A CA 1
ATOM 820 C C . TYR A 1 105 ? 4.831 5.298 18.164 1.00 79.50 105 TYR A C 1
ATOM 822 O O . TYR A 1 105 ? 4.128 5.536 19.147 1.00 79.50 105 TYR A O 1
ATOM 830 N N . ASP A 1 106 ? 4.480 5.644 16.924 1.00 80.94 106 ASP A N 1
ATOM 831 C CA . ASP A 1 106 ? 3.241 6.362 16.617 1.00 80.94 106 ASP A CA 1
ATOM 832 C C . ASP A 1 106 ? 2.009 5.445 16.691 1.00 80.94 106 ASP A C 1
ATOM 834 O O . ASP A 1 106 ? 0.956 5.889 17.148 1.00 80.94 106 ASP A O 1
ATOM 838 N N . LEU A 1 107 ? 2.127 4.181 16.266 1.00 84.38 107 LEU A N 1
ATOM 839 C CA . LEU A 1 107 ? 1.002 3.241 16.193 1.00 84.38 107 LEU A CA 1
ATOM 840 C C . LEU A 1 107 ? 0.857 2.351 17.423 1.00 84.38 107 LEU A C 1
ATOM 842 O O . LEU A 1 107 ? -0.265 1.944 17.713 1.00 84.38 107 LEU A O 1
ATOM 846 N N . ARG A 1 108 ? 1.955 2.061 18.137 1.00 83.38 108 ARG A N 1
ATOM 847 C CA . ARG A 1 108 ? 1.983 1.162 19.307 1.00 83.38 108 ARG A CA 1
ATOM 848 C C . ARG A 1 108 ? 1.173 -0.126 19.084 1.00 83.38 108 ARG A C 1
ATOM 850 O O . ARG A 1 108 ? 0.228 -0.382 19.829 1.00 83.38 108 ARG A O 1
ATOM 857 N N . PRO A 1 109 ? 1.490 -0.904 18.034 1.00 83.31 109 PRO A N 1
ATOM 858 C CA . PRO A 1 109 ? 0.741 -2.113 17.732 1.00 83.31 109 PRO A CA 1
ATOM 859 C C . PRO A 1 109 ? 0.850 -3.126 18.869 1.00 83.31 109 PRO A C 1
ATOM 861 O O . PRO A 1 109 ? 1.886 -3.230 19.523 1.00 83.31 109 PRO A O 1
ATOM 864 N N . ASN A 1 110 ? -0.199 -3.926 19.035 1.00 82.94 110 ASN A N 1
ATOM 865 C CA . ASN A 1 110 ? -0.243 -5.029 19.990 1.00 82.94 110 ASN A CA 1
ATOM 866 C C . ASN A 1 110 ? 0.852 -6.068 19.712 1.00 82.94 110 ASN A C 1
ATOM 868 O O . ASN A 1 110 ? 1.361 -6.697 20.637 1.00 82.94 110 ASN A O 1
ATOM 872 N N . ARG A 1 111 ? 1.199 -6.273 18.433 1.00 83.31 111 ARG A N 1
ATOM 873 C CA . ARG A 1 111 ? 2.322 -7.120 18.007 1.00 83.31 111 ARG A CA 1
ATOM 874 C C . ARG A 1 111 ? 3.007 -6.537 16.776 1.00 83.31 111 ARG A C 1
ATOM 876 O O . ARG A 1 111 ? 2.332 -6.081 15.852 1.00 83.31 111 ARG A O 1
ATOM 883 N N . TRP A 1 112 ? 4.337 -6.615 16.737 1.00 82.94 112 TRP A N 1
ATOM 884 C CA . TRP A 1 112 ? 5.148 -6.223 15.582 1.00 82.94 112 TRP A CA 1
ATOM 885 C C . TRP A 1 112 ? 5.962 -7.406 15.049 1.00 82.94 112 TRP A C 1
ATOM 887 O O . TRP A 1 112 ? 6.773 -7.995 15.766 1.00 82.94 112 TRP A O 1
ATOM 897 N N . PHE A 1 113 ? 5.804 -7.697 13.761 1.00 82.50 113 PHE A N 1
ATOM 898 C CA . PHE A 1 113 ? 6.540 -8.720 13.026 1.00 82.50 113 PHE A CA 1
ATOM 899 C C . PHE A 1 113 ? 7.405 -8.067 11.955 1.00 82.50 113 PHE A C 1
ATOM 901 O O . PHE A 1 113 ? 6.928 -7.251 11.166 1.00 82.50 113 PHE A O 1
ATOM 908 N N . SER A 1 114 ? 8.680 -8.437 1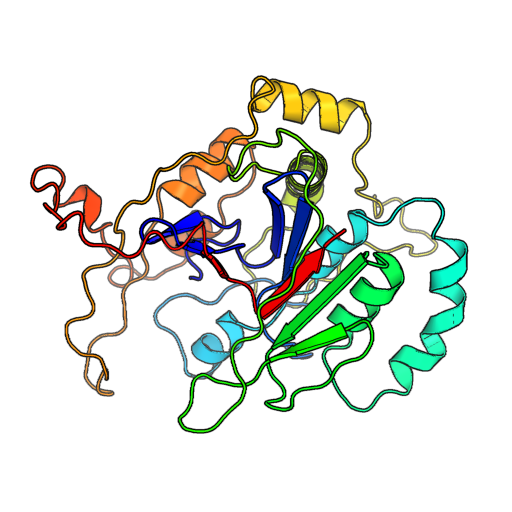1.878 1.00 76.25 114 SER A N 1
ATOM 909 C CA . SER A 1 114 ? 9.523 -8.021 10.754 1.00 76.25 114 SER A CA 1
ATOM 910 C C . SER A 1 114 ? 10.564 -9.070 10.414 1.00 76.25 114 SER A C 1
ATOM 912 O O . SER A 1 114 ? 11.065 -9.760 11.285 1.00 76.25 114 SER A O 1
ATOM 914 N N . ALA A 1 115 ? 10.939 -9.191 9.152 1.00 65.31 115 ALA A N 1
ATOM 915 C CA . ALA A 1 115 ? 12.000 -10.104 8.742 1.00 65.31 115 ALA A CA 1
ATOM 916 C C . ALA A 1 115 ? 13.016 -9.336 7.903 1.00 65.31 115 ALA A C 1
ATOM 918 O O . ALA A 1 115 ? 12.623 -8.612 6.999 1.00 65.31 115 ALA A O 1
ATOM 919 N N . HIS A 1 116 ? 14.314 -9.465 8.193 1.00 62.19 116 HIS A N 1
ATOM 920 C CA . HIS A 1 116 ? 15.394 -8.976 7.314 1.00 62.19 116 HIS A CA 1
ATOM 921 C C . HIS A 1 116 ? 16.787 -9.309 7.860 1.00 62.19 116 HIS A C 1
ATOM 923 O O . HIS A 1 116 ? 17.692 -9.654 7.107 1.00 62.19 116 HIS A O 1
ATOM 929 N N . LEU A 1 117 ? 16.959 -9.199 9.181 1.00 55.78 117 LEU A N 1
ATOM 930 C CA . LEU A 1 117 ? 18.272 -9.240 9.835 1.00 55.78 117 LEU A CA 1
ATOM 931 C C . LEU A 1 117 ? 18.842 -10.659 10.020 1.00 55.78 117 LEU A C 1
ATOM 933 O O . LEU A 1 117 ? 19.961 -10.793 10.500 1.00 55.78 117 LEU A O 1
ATOM 937 N N . HIS A 1 118 ? 18.111 -11.706 9.610 1.00 56.00 118 HIS A N 1
ATOM 938 C CA . HIS A 1 118 ? 18.518 -13.121 9.702 1.00 56.00 118 HIS A CA 1
ATOM 939 C C . HIS A 1 118 ? 18.983 -13.543 11.108 1.00 56.00 118 HIS A C 1
ATOM 941 O O . HIS A 1 118 ? 19.917 -14.331 11.258 1.00 56.00 118 HIS A O 1
ATOM 947 N N . VAL A 1 119 ? 18.351 -12.978 12.134 1.00 40.00 119 VAL A N 1
ATOM 948 C CA . VAL A 1 119 ? 18.563 -13.311 13.540 1.00 40.00 119 VAL A CA 1
ATOM 949 C C . VAL A 1 119 ? 17.188 -13.362 14.182 1.00 40.00 119 VAL A C 1
ATOM 951 O O . VAL A 1 119 ? 16.424 -12.401 14.067 1.00 40.00 119 VAL A O 1
ATOM 954 N N . LYS A 1 120 ? 16.874 -14.475 14.854 1.00 45.16 120 LYS A N 1
ATOM 955 C CA . LYS A 1 120 ? 15.696 -14.538 15.716 1.00 45.16 120 LYS A CA 1
ATOM 956 C C . LYS A 1 120 ? 15.925 -13.607 16.901 1.00 45.16 120 LYS A C 1
ATOM 958 O O . LYS A 1 120 ? 16.848 -13.817 17.685 1.00 45.16 120 LYS A O 1
ATOM 963 N N . PHE A 1 121 ? 15.081 -12.593 17.022 1.00 44.97 121 PHE A N 1
ATOM 964 C CA . PHE A 1 121 ? 15.041 -11.710 18.179 1.00 44.97 121 PHE A CA 1
ATOM 965 C C . PHE A 1 121 ? 13.599 -11.634 18.664 1.00 44.97 121 PHE A C 1
ATOM 967 O O . PHE A 1 121 ? 12.699 -11.333 17.879 1.00 44.97 121 PHE A O 1
ATOM 974 N N . THR A 1 122 ? 13.402 -11.951 19.940 1.00 47.22 122 THR A N 1
ATOM 975 C CA . THR A 1 122 ? 12.105 -11.899 20.612 1.00 47.22 122 THR A CA 1
ATOM 976 C C . THR A 1 122 ? 12.189 -10.817 21.683 1.00 47.22 122 THR A C 1
ATOM 978 O O . THR A 1 122 ? 12.768 -11.025 22.745 1.00 47.22 122 THR A O 1
ATOM 981 N N . ALA A 1 123 ? 11.637 -9.650 21.379 1.00 50.38 123 ALA A N 1
ATOM 982 C CA . ALA A 1 123 ? 11.068 -8.744 22.376 1.00 50.38 123 ALA A CA 1
ATOM 983 C C . ALA A 1 123 ? 9.534 -8.841 22.224 1.00 50.38 123 ALA A C 1
ATOM 985 O O . ALA A 1 123 ? 9.054 -9.779 21.591 1.00 50.38 123 ALA A O 1
ATOM 986 N N . GLU A 1 124 ? 8.731 -7.855 22.623 1.00 53.78 124 GLU A N 1
ATOM 987 C CA . GLU A 1 124 ? 7.345 -7.709 22.093 1.00 53.78 124 GLU A CA 1
ATOM 988 C C . GLU A 1 124 ? 7.303 -7.461 20.552 1.00 53.78 124 GLU A C 1
ATOM 990 O O . GLU A 1 124 ? 6.286 -7.121 19.952 1.00 53.78 124 GLU A O 1
ATOM 995 N N . PHE A 1 125 ? 8.450 -7.665 19.907 1.00 49.62 125 PHE A N 1
ATOM 996 C CA . PHE A 1 125 ? 8.797 -7.631 18.506 1.00 49.62 125 PHE A CA 1
ATOM 997 C C . PHE A 1 125 ? 9.372 -9.005 18.128 1.00 49.62 125 PHE A C 1
ATOM 999 O O . PHE A 1 125 ? 10.317 -9.472 18.773 1.00 49.62 125 PHE A O 1
ATOM 1006 N N . LEU A 1 126 ? 8.839 -9.635 17.079 1.00 54.84 126 LEU A N 1
ATOM 1007 C CA . LEU A 1 126 ? 9.342 -10.906 16.553 1.00 54.84 126 LEU A CA 1
ATOM 1008 C C . LEU A 1 126 ? 10.026 -10.699 15.197 1.00 54.84 126 LEU A C 1
ATOM 1010 O O . LEU A 1 126 ? 9.426 -10.143 14.270 1.00 54.84 126 LEU A O 1
ATOM 1014 N N . ALA A 1 127 ? 11.255 -11.213 15.071 1.00 59.88 127 ALA A N 1
ATOM 1015 C CA . ALA A 1 127 ? 11.954 -11.311 13.794 1.00 59.88 127 ALA A CA 1
ATOM 1016 C C . ALA A 1 127 ? 12.302 -12.742 13.368 1.00 59.88 127 ALA A C 1
ATOM 1018 O O . ALA A 1 127 ? 12.798 -13.525 14.174 1.00 59.88 127 ALA A O 1
ATOM 1019 N N . LEU A 1 128 ? 12.055 -13.066 12.090 1.00 60.59 128 LEU A N 1
ATOM 1020 C CA . LEU A 1 128 ? 12.224 -14.408 11.505 1.00 60.59 128 LEU A CA 1
ATOM 1021 C C . LEU A 1 128 ? 13.419 -14.494 10.531 1.00 60.59 128 LEU A C 1
ATOM 1023 O O . LEU A 1 128 ? 13.819 -13.497 9.918 1.00 60.59 128 LEU A O 1
ATOM 1027 N N . ASP A 1 129 ? 13.994 -15.696 10.391 1.00 57.59 129 ASP A N 1
ATOM 1028 C CA . ASP A 1 129 ? 15.117 -16.005 9.486 1.00 57.59 129 ASP A CA 1
ATOM 1029 C C . ASP A 1 129 ? 14.637 -16.467 8.091 1.00 57.59 129 ASP A C 1
ATOM 1031 O O . ASP A 1 129 ? 13.450 -16.664 7.843 1.00 57.59 129 ASP A O 1
ATOM 1035 N N . LYS A 1 130 ? 15.566 -16.641 7.148 1.00 66.19 130 LYS A N 1
ATOM 1036 C CA . LYS A 1 130 ? 15.286 -17.151 5.800 1.00 66.19 130 LYS A CA 1
ATOM 1037 C C . LYS A 1 130 ? 14.971 -18.650 5.809 1.00 66.19 130 LYS A C 1
ATOM 1039 O O . LYS A 1 130 ? 15.610 -19.378 6.574 1.00 66.19 130 LYS A O 1
ATOM 1044 N N . PRO A 1 131 ? 14.118 -19.133 4.879 1.00 69.56 131 PRO A N 1
ATOM 1045 C CA . PRO A 1 131 ? 13.822 -20.553 4.691 1.00 69.56 131 PRO A CA 1
ATOM 1046 C C . PRO A 1 131 ? 15.013 -21.296 4.066 1.00 69.56 131 PRO A C 1
ATOM 1048 O O . PRO A 1 131 ? 14.979 -21.743 2.923 1.00 69.56 131 PRO A O 1
ATOM 1051 N N . LEU A 1 132 ? 16.113 -21.383 4.810 1.00 68.81 132 LEU A N 1
ATOM 1052 C CA . LEU A 1 132 ? 17.317 -22.121 4.454 1.00 68.81 132 LEU A CA 1
ATOM 1053 C C . LEU A 1 132 ? 17.460 -23.337 5.375 1.00 68.81 132 LEU A C 1
ATOM 1055 O O . LEU A 1 132 ? 17.014 -23.295 6.527 1.00 68.81 132 LEU A O 1
ATOM 1059 N N . PRO A 1 133 ? 18.123 -24.410 4.908 1.00 66.12 133 PRO A N 1
ATOM 1060 C CA . PRO A 1 133 ? 18.348 -25.592 5.726 1.00 66.12 133 PRO A CA 1
ATOM 1061 C C . PRO A 1 133 ? 18.960 -25.240 7.090 1.00 66.12 133 PRO A C 1
ATOM 1063 O O . PRO A 1 133 ? 19.949 -24.510 7.162 1.00 66.12 133 PRO A O 1
ATOM 1066 N N . ARG A 1 134 ? 18.396 -25.817 8.161 1.00 67.00 134 ARG A N 1
ATOM 1067 C CA . ARG A 1 134 ? 18.870 -25.698 9.557 1.00 67.00 134 ARG A CA 1
ATOM 1068 C C . ARG A 1 134 ? 18.762 -24.296 10.182 1.00 67.00 134 ARG A C 1
ATOM 1070 O O . ARG A 1 134 ? 19.471 -24.018 11.146 1.00 67.00 134 ARG A O 1
ATOM 1077 N N . ARG A 1 135 ? 17.884 -23.426 9.673 1.00 69.38 135 ARG A N 1
ATOM 1078 C CA . ARG A 1 135 ? 17.557 -22.129 10.293 1.00 69.38 135 ARG A CA 1
ATOM 1079 C C . ARG A 1 135 ? 16.141 -22.119 10.863 1.00 69.38 135 ARG A C 1
ATOM 1081 O O . ARG A 1 135 ? 15.275 -22.840 10.379 1.00 69.38 135 ARG A O 1
ATOM 1088 N N . GLN A 1 136 ? 15.912 -21.314 11.898 1.00 62.47 136 GLN A N 1
ATOM 1089 C CA . GLN A 1 136 ? 14.579 -21.100 12.464 1.00 62.47 136 GLN A CA 1
ATOM 1090 C C . GLN A 1 136 ? 13.882 -19.977 11.691 1.00 62.47 136 GLN A C 1
ATOM 1092 O O . GLN A 1 136 ? 14.113 -18.801 11.952 1.00 62.47 136 GLN A O 1
ATOM 1097 N N . PHE A 1 137 ? 13.065 -20.347 10.708 1.00 66.94 137 PHE A N 1
ATOM 1098 C CA . PHE A 1 137 ? 12.401 -19.398 9.803 1.00 66.94 137 PHE A CA 1
ATOM 1099 C C . PHE A 1 137 ? 10.873 -19.383 9.923 1.00 66.94 137 PHE A C 1
ATOM 1101 O O . PHE A 1 137 ? 10.232 -18.494 9.373 1.00 66.94 137 PHE A O 1
ATOM 1108 N N . LEU A 1 138 ? 10.296 -20.362 10.623 1.00 71.19 138 LEU A N 1
ATOM 1109 C CA . LEU A 1 138 ? 8.861 -20.484 10.851 1.00 71.19 138 LEU A CA 1
ATOM 1110 C C . LEU A 1 138 ? 8.592 -20.477 12.354 1.00 71.19 138 LEU A C 1
ATOM 1112 O O . LEU A 1 138 ? 9.221 -21.224 13.104 1.00 71.19 138 LEU A O 1
ATOM 1116 N N . GLU A 1 139 ? 7.646 -19.647 12.773 1.00 71.00 139 GLU A N 1
ATOM 1117 C CA . GLU A 1 139 ? 7.141 -19.592 14.139 1.00 71.00 139 GLU A CA 1
ATOM 1118 C C . GLU A 1 139 ? 5.619 -19.541 14.080 1.00 71.00 139 GLU A C 1
ATOM 1120 O O . GLU A 1 139 ? 5.050 -18.707 13.376 1.00 71.00 139 GLU A O 1
ATOM 1125 N N . CYS A 1 140 ? 4.970 -20.457 14.792 1.00 75.06 140 CYS A N 1
ATOM 1126 C CA . CYS A 1 140 ? 3.525 -20.451 14.950 1.00 75.06 140 CYS A CA 1
ATOM 1127 C C . CYS A 1 140 ? 3.192 -19.626 16.188 1.00 75.06 140 CYS A C 1
ATOM 1129 O O . CYS A 1 140 ? 3.743 -19.870 17.261 1.00 75.06 140 CYS A O 1
ATOM 1131 N N . LEU A 1 141 ? 2.306 -18.649 16.031 1.00 76.06 141 LEU A N 1
ATOM 1132 C CA . LEU A 1 141 ? 1.841 -17.811 17.123 1.00 76.06 141 LEU A CA 1
ATOM 1133 C C . LEU A 1 141 ? 0.344 -17.978 17.281 1.00 76.06 141 LEU A C 1
ATOM 1135 O O . LEU A 1 141 ? -0.404 -17.751 16.332 1.00 76.06 141 LEU A O 1
ATOM 1139 N N . ASP A 1 142 ? -0.078 -18.257 18.505 1.00 78.00 142 ASP A N 1
ATOM 1140 C CA . ASP A 1 142 ? -1.483 -18.184 18.861 1.00 78.00 142 ASP A CA 1
ATOM 1141 C C . ASP A 1 142 ? -1.847 -16.714 19.102 1.00 78.00 142 ASP A C 1
ATOM 1143 O O . ASP A 1 142 ? -1.244 -15.996 19.921 1.00 78.00 142 ASP A O 1
ATOM 1147 N N . VAL A 1 143 ? -2.808 -16.234 18.320 1.00 79.81 143 VAL A N 1
ATOM 1148 C CA . VAL A 1 143 ? -3.388 -14.901 18.456 1.00 79.81 143 VAL A CA 1
ATOM 1149 C C . VAL A 1 143 ? -4.863 -15.096 18.790 1.00 79.81 143 VAL A C 1
ATOM 1151 O O . VAL A 1 143 ? -5.551 -15.776 18.030 1.00 79.81 143 VAL A O 1
ATOM 1154 N N . PRO A 1 144 ? -5.359 -14.544 19.911 1.00 79.25 144 PRO A N 1
ATOM 1155 C CA . PRO A 1 144 ? -6.770 -14.651 20.244 1.00 79.25 144 PRO A CA 1
ATOM 1156 C C . PRO A 1 144 ? -7.591 -13.943 19.166 1.00 79.25 144 PRO A C 1
ATOM 1158 O O . PRO A 1 144 ? -7.347 -12.778 18.849 1.00 79.25 144 PRO A O 1
ATOM 1161 N N . MET A 1 145 ? -8.537 -14.673 18.590 1.00 79.44 145 MET A N 1
ATOM 1162 C CA . MET A 1 145 ? -9.471 -14.167 17.592 1.00 79.44 145 MET A CA 1
ATOM 1163 C C . MET A 1 145 ? -10.772 -13.756 18.274 1.00 79.44 145 MET A C 1
ATOM 1165 O O . MET A 1 145 ? -11.066 -14.216 19.377 1.00 79.44 145 MET A O 1
ATOM 1169 N N . GLN A 1 146 ? -11.545 -12.880 17.635 1.00 79.56 146 GLN A N 1
ATOM 1170 C CA . GLN A 1 146 ? -12.897 -12.597 18.116 1.00 79.56 146 GLN A CA 1
ATOM 1171 C C . GLN A 1 146 ? -13.784 -13.823 17.874 1.00 79.56 146 GLN A C 1
ATOM 1173 O O . GLN A 1 146 ? -13.708 -14.439 16.808 1.00 79.56 146 GLN A O 1
ATOM 1178 N N . ASP A 1 147 ? -14.612 -14.168 18.860 1.00 76.81 147 ASP A N 1
ATOM 1179 C CA . ASP A 1 147 ? -15.550 -15.284 18.750 1.00 76.81 147 ASP A CA 1
ATOM 1180 C C . ASP A 1 147 ? -16.473 -15.081 17.538 1.00 76.81 147 ASP A C 1
ATOM 1182 O O . ASP A 1 147 ? -16.943 -13.973 17.282 1.00 76.81 147 ASP A O 1
ATOM 1186 N N . GLU A 1 148 ? -16.698 -16.151 16.768 1.00 79.81 148 GLU A N 1
ATOM 1187 C CA . GLU A 1 148 ? -17.548 -16.166 15.561 1.00 79.81 148 GLU A CA 1
ATOM 1188 C C . GLU A 1 148 ? -17.079 -15.267 14.397 1.00 79.81 148 GLU A C 1
ATOM 1190 O O . GLU A 1 148 ? -17.782 -15.137 13.391 1.00 79.81 148 GLU A O 1
ATOM 1195 N N . ALA A 1 149 ? -15.880 -14.679 14.468 1.00 82.06 149 ALA A N 1
ATOM 1196 C CA . ALA A 1 149 ? -15.356 -13.876 13.370 1.00 82.06 149 ALA A CA 1
ATOM 1197 C C . ALA A 1 149 ? -15.102 -14.728 12.116 1.00 82.06 149 ALA A C 1
ATOM 1199 O O . ALA A 1 149 ? -14.434 -15.765 12.161 1.00 82.06 149 ALA A O 1
ATOM 1200 N N . ALA A 1 150 ? -15.589 -14.251 10.969 1.00 81.94 150 ALA A N 1
ATOM 1201 C CA . ALA A 1 150 ? -15.342 -14.896 9.687 1.00 81.94 150 ALA A CA 1
ATOM 1202 C C . ALA A 1 150 ? -13.836 -14.938 9.372 1.00 81.94 150 ALA A C 1
ATOM 1204 O O . ALA A 1 150 ? -13.119 -13.940 9.509 1.00 81.94 150 ALA A O 1
ATOM 1205 N N . LEU A 1 151 ? -13.363 -16.092 8.896 1.00 86.69 151 LEU A N 1
ATOM 1206 C CA . LEU A 1 151 ? -11.991 -16.298 8.418 1.00 86.69 151 LEU A CA 1
ATOM 1207 C C . LEU A 1 151 ? -11.829 -15.789 6.981 1.00 86.69 151 LEU A C 1
ATOM 1209 O O . LEU A 1 151 ? -11.342 -16.493 6.099 1.00 86.69 151 LEU A O 1
ATOM 1213 N N . GLU A 1 152 ? -12.275 -14.559 6.745 1.00 90.88 152 GLU A N 1
ATOM 1214 C CA . GLU A 1 152 ? -12.250 -13.900 5.446 1.00 90.88 152 GLU A CA 1
ATOM 1215 C C . GLU A 1 152 ? -11.450 -12.602 5.531 1.00 90.88 152 GLU A C 1
ATOM 1217 O O . GLU A 1 152 ? -11.406 -11.933 6.565 1.00 90.88 152 GLU A O 1
ATOM 1222 N N . LEU A 1 153 ? -10.794 -12.253 4.426 1.00 93.81 153 LEU A N 1
ATOM 1223 C CA . LEU A 1 153 ? -10.100 -10.981 4.290 1.00 93.81 153 LEU A CA 1
ATOM 1224 C C . LEU A 1 153 ? -11.102 -9.872 3.964 1.00 93.81 153 LEU A C 1
ATOM 1226 O O . LEU A 1 153 ? -11.874 -9.982 3.010 1.00 93.81 153 LEU A O 1
ATOM 1230 N N . SER A 1 154 ? -11.026 -8.757 4.685 1.00 96.50 154 SER A N 1
ATOM 1231 C CA . SER A 1 154 ? -11.759 -7.535 4.352 1.00 96.50 154 SER A CA 1
ATOM 1232 C C . SER A 1 154 ? -10.859 -6.303 4.413 1.00 96.50 154 SER A C 1
ATOM 1234 O O . SER A 1 154 ? -9.904 -6.241 5.185 1.00 96.50 154 SER A O 1
ATOM 1236 N N . TYR A 1 155 ? -11.161 -5.294 3.605 1.00 97.81 155 TYR A N 1
ATOM 1237 C CA . TYR A 1 155 ? -10.497 -3.999 3.673 1.00 97.81 155 TYR A CA 1
ATOM 1238 C C . TYR A 1 155 ? -10.788 -3.297 5.010 1.00 97.81 155 TYR A C 1
ATOM 1240 O O . TYR A 1 155 ? -11.845 -3.476 5.619 1.00 97.81 155 TYR A O 1
ATOM 1248 N N . ASP A 1 156 ? -9.845 -2.480 5.476 1.00 97.69 156 ASP A N 1
ATOM 1249 C CA . ASP A 1 156 ? -10.056 -1.589 6.616 1.00 97.69 156 ASP A CA 1
ATOM 1250 C C . ASP A 1 156 ? -10.658 -0.247 6.144 1.00 97.69 156 ASP A C 1
ATOM 1252 O O . ASP A 1 156 ? -10.020 0.456 5.354 1.00 97.69 156 ASP A O 1
ATOM 1256 N N . PRO A 1 157 ? -11.851 0.161 6.621 1.00 97.50 157 PRO A N 1
ATOM 1257 C CA . PRO A 1 157 ? -12.499 1.396 6.167 1.00 97.50 157 PRO A CA 1
ATOM 1258 C C . PRO A 1 157 ? -11.675 2.660 6.446 1.00 97.50 157 PRO A C 1
ATOM 1260 O O . PRO A 1 157 ? -11.668 3.590 5.640 1.00 97.50 157 PRO A O 1
ATOM 1263 N N . THR A 1 158 ? -10.935 2.684 7.561 1.00 97.44 158 THR A N 1
ATOM 1264 C CA . THR A 1 158 ? -10.078 3.827 7.914 1.00 97.44 158 THR A CA 1
ATOM 1265 C C . THR A 1 158 ? -8.922 3.947 6.928 1.00 97.44 158 THR A C 1
ATOM 1267 O O . THR A 1 158 ? -8.618 5.039 6.455 1.00 97.44 158 THR A O 1
ATOM 1270 N N . TRP A 1 159 ? -8.300 2.826 6.568 1.00 98.06 159 TRP A N 1
ATOM 1271 C CA . TRP A 1 159 ? -7.245 2.786 5.565 1.00 98.06 159 TRP A CA 1
ATOM 1272 C C . TRP A 1 159 ? -7.731 3.214 4.181 1.00 98.06 159 TRP A C 1
ATOM 1274 O O . TRP A 1 159 ? -7.067 4.018 3.528 1.00 98.06 159 TRP A O 1
ATOM 1284 N N . LEU A 1 160 ? -8.907 2.748 3.754 1.00 98.38 160 LEU A N 1
ATOM 1285 C CA . LEU A 1 160 ? -9.520 3.178 2.494 1.00 98.38 160 LEU A CA 1
ATOM 1286 C C . LEU A 1 160 ? -9.748 4.697 2.460 1.00 98.38 160 LEU A C 1
ATOM 1288 O O . LEU A 1 160 ? -9.422 5.347 1.465 1.00 98.38 160 LEU A O 1
ATOM 1292 N N . ALA A 1 161 ? -10.241 5.278 3.556 1.00 98.25 161 ALA A N 1
ATOM 1293 C CA . ALA A 1 161 ? -10.418 6.723 3.663 1.00 98.25 161 ALA A CA 1
ATOM 1294 C C . ALA A 1 161 ? -9.075 7.476 3.640 1.00 98.25 161 ALA A C 1
ATOM 1296 O O . ALA A 1 161 ? -8.951 8.473 2.934 1.00 98.25 161 ALA A O 1
ATOM 1297 N N . ILE A 1 162 ? -8.035 6.974 4.318 1.00 98.12 162 ILE A N 1
ATOM 1298 C CA . ILE A 1 162 ? -6.679 7.553 4.260 1.00 98.12 162 ILE A CA 1
ATOM 1299 C C . ILE A 1 162 ? -6.136 7.533 2.826 1.00 98.12 162 ILE A C 1
ATOM 1301 O O . ILE A 1 162 ? -5.591 8.539 2.363 1.00 98.12 162 ILE A O 1
ATOM 1305 N N . LEU A 1 163 ? -6.285 6.417 2.106 1.00 98.12 163 LEU A N 1
ATOM 1306 C CA . LEU A 1 163 ? -5.867 6.311 0.707 1.00 98.12 163 LEU A CA 1
ATOM 1307 C C . LEU A 1 163 ? -6.575 7.353 -0.164 1.00 98.12 163 LEU A C 1
ATOM 1309 O O . LEU A 1 163 ? -5.913 8.053 -0.927 1.00 98.12 163 LEU A O 1
ATOM 1313 N N . LYS A 1 164 ? -7.893 7.507 0.002 1.00 97.81 164 LYS A N 1
ATOM 1314 C CA . LYS A 1 164 ? -8.691 8.500 -0.728 1.00 97.81 164 LYS A CA 1
ATOM 1315 C C . LYS A 1 164 ? -8.265 9.935 -0.403 1.00 97.81 164 LYS A C 1
ATOM 1317 O O . LYS A 1 164 ? -7.991 10.720 -1.308 1.00 97.81 164 LYS A O 1
ATOM 1322 N N . ASN A 1 165 ? -8.114 10.253 0.880 1.00 97.25 165 ASN A N 1
ATOM 1323 C CA . ASN A 1 165 ? -7.701 11.570 1.373 1.00 97.25 165 ASN A CA 1
ATOM 1324 C C . ASN A 1 165 ? -6.294 11.976 0.897 1.00 97.25 165 ASN A C 1
ATOM 1326 O O . ASN A 1 165 ? -5.995 13.162 0.751 1.00 97.25 165 ASN A O 1
ATOM 1330 N N . THR A 1 166 ? -5.425 10.996 0.640 1.00 97.00 166 THR A N 1
ATOM 1331 C CA . THR A 1 166 ? -4.020 11.201 0.257 1.00 97.00 166 THR A CA 1
ATOM 1332 C C . THR A 1 166 ? -3.722 10.837 -1.201 1.00 97.00 166 THR A C 1
ATOM 1334 O O . THR A 1 166 ? -2.557 10.676 -1.571 1.00 97.00 166 THR A O 1
ATOM 1337 N N . ASP A 1 167 ? -4.737 10.724 -2.063 1.00 97.06 167 ASP A N 1
ATOM 1338 C CA . ASP A 1 167 ? -4.554 10.369 -3.480 1.00 97.06 167 ASP A CA 1
ATOM 1339 C C . ASP A 1 167 ? -3.749 11.418 -4.273 1.00 97.06 167 ASP A C 1
ATOM 1341 O O . ASP A 1 167 ? -2.987 11.110 -5.196 1.00 97.06 167 ASP A O 1
ATOM 1345 N N . HIS A 1 168 ? -3.839 12.686 -3.870 1.00 94.81 168 HIS A N 1
ATOM 1346 C CA . HIS A 1 168 ? -3.038 13.761 -4.454 1.00 94.81 168 HIS A CA 1
ATOM 1347 C C . HIS A 1 168 ? -1.523 13.538 -4.274 1.00 94.81 168 HIS A C 1
ATOM 1349 O O . HIS A 1 168 ? -0.755 14.010 -5.108 1.00 94.81 168 HIS A O 1
ATOM 1355 N N . LEU A 1 169 ? -1.100 12.761 -3.265 1.00 95.06 169 LEU A N 1
ATOM 1356 C CA . LEU A 1 169 ? 0.300 12.377 -3.036 1.00 95.06 169 LEU A CA 1
ATOM 1357 C C . LEU A 1 169 ? 0.758 11.205 -3.924 1.00 95.06 169 LEU A C 1
ATOM 1359 O O . LEU A 1 169 ? 1.957 10.951 -4.035 1.00 95.06 169 LEU A O 1
ATOM 1363 N N . THR A 1 170 ? -0.168 10.487 -4.572 1.00 94.56 170 THR A N 1
ATOM 1364 C CA . THR A 1 170 ? 0.157 9.410 -5.518 1.00 94.56 170 THR A CA 1
ATOM 1365 C C . THR A 1 170 ? 0.666 10.012 -6.832 1.00 94.56 170 THR A C 1
ATOM 1367 O O . THR A 1 170 ? -0.079 10.681 -7.560 1.00 94.56 170 THR A O 1
ATOM 1370 N N . GLN A 1 171 ? 1.938 9.760 -7.145 1.00 92.75 171 GLN A N 1
ATOM 1371 C CA . GLN A 1 171 ? 2.617 10.238 -8.352 1.00 92.75 171 GLN A CA 1
ATOM 1372 C C . GLN A 1 171 ? 3.728 9.273 -8.791 1.00 92.75 171 GLN A C 1
ATOM 1374 O O . GLN A 1 171 ? 4.146 8.418 -8.014 1.00 92.75 171 GLN A O 1
ATOM 1379 N N . LEU A 1 172 ? 4.224 9.445 -10.020 1.00 93.19 172 LEU A N 1
ATOM 1380 C CA . LEU A 1 172 ? 5.427 8.779 -10.526 1.00 93.19 172 LEU A CA 1
ATOM 1381 C C . LEU A 1 172 ? 6.546 9.809 -10.673 1.00 93.19 172 LEU A C 1
ATOM 1383 O O . LEU A 1 172 ? 6.424 10.736 -11.472 1.00 93.19 172 LEU A O 1
ATOM 1387 N N . SER A 1 173 ? 7.611 9.689 -9.883 1.00 92.44 173 SER A N 1
ATOM 1388 C CA . SER A 1 173 ? 8.710 10.660 -9.891 1.00 92.44 173 SER A CA 1
ATOM 1389 C C . SER A 1 173 ? 9.969 10.110 -9.226 1.00 92.44 173 SER A C 1
ATOM 1391 O O . SER A 1 173 ? 9.917 9.573 -8.119 1.00 92.44 173 SER A O 1
ATOM 1393 N N . ASP A 1 174 ? 11.113 10.315 -9.873 1.00 91.88 174 ASP A N 1
ATOM 1394 C CA . ASP A 1 174 ? 12.449 10.065 -9.321 1.00 91.88 174 ASP A CA 1
ATOM 1395 C C . ASP A 1 174 ? 12.982 11.247 -8.488 1.00 91.88 174 ASP A C 1
ATOM 1397 O O . ASP A 1 174 ? 14.032 11.151 -7.841 1.00 91.88 174 ASP A O 1
ATOM 1401 N N . LYS A 1 175 ? 12.250 12.367 -8.477 1.00 94.69 175 LYS A N 1
ATOM 1402 C CA . LYS A 1 175 ? 12.568 13.553 -7.683 1.00 94.69 175 LY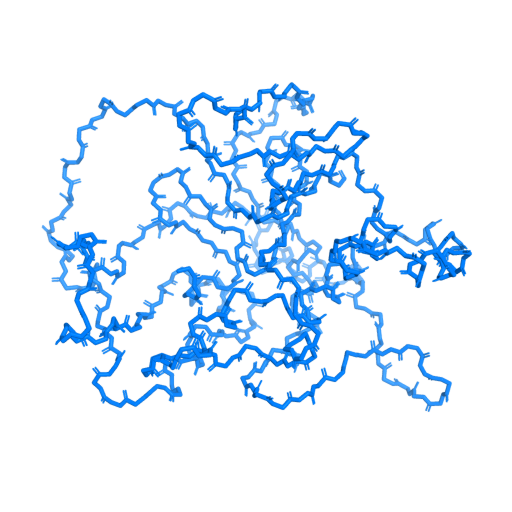S A CA 1
ATOM 1403 C C . LYS A 1 175 ? 12.052 13.396 -6.264 1.00 94.69 175 LYS A C 1
ATOM 1405 O O . LYS A 1 175 ? 10.993 12.821 -6.023 1.00 94.69 175 LYS A O 1
ATOM 1410 N N . LYS A 1 176 ? 12.793 13.985 -5.326 1.00 93.75 176 LYS A N 1
ATOM 1411 C CA . LYS A 1 176 ? 12.373 14.049 -3.929 1.00 93.75 176 LYS A CA 1
ATOM 1412 C C . LYS A 1 176 ? 11.125 14.923 -3.783 1.00 93.75 176 LYS A C 1
ATOM 1414 O O . LYS A 1 176 ? 11.088 16.039 -4.298 1.00 93.75 176 LYS A O 1
ATOM 1419 N N . SER A 1 177 ? 10.143 14.415 -3.058 1.00 89.56 177 SER A N 1
ATOM 1420 C CA . SER A 1 177 ? 8.897 15.060 -2.677 1.00 89.56 177 SER A CA 1
ATOM 1421 C C . SER A 1 177 ? 8.664 14.787 -1.194 1.00 89.56 177 SER A C 1
ATOM 1423 O O . SER A 1 177 ? 8.683 13.644 -0.740 1.00 89.56 177 SER A O 1
ATOM 1425 N N . TYR A 1 178 ? 8.496 15.856 -0.424 1.00 90.88 178 TYR A N 1
ATOM 1426 C CA . TYR A 1 178 ? 8.311 15.758 1.018 1.00 90.88 178 TYR A CA 1
ATOM 1427 C C . TYR A 1 178 ? 6.829 15.676 1.359 1.00 90.88 178 TYR A C 1
ATOM 1429 O O . TYR A 1 178 ? 5.992 16.275 0.687 1.00 90.88 178 TYR A O 1
ATOM 1437 N N . MET A 1 179 ? 6.519 14.923 2.411 1.00 92.31 179 MET A N 1
ATOM 1438 C CA . MET A 1 179 ? 5.146 14.748 2.875 1.00 92.31 179 MET A CA 1
ATOM 1439 C C . MET A 1 179 ? 4.656 15.991 3.623 1.00 92.31 179 MET A C 1
ATOM 1441 O O . MET A 1 179 ? 5.468 16.645 4.290 1.00 92.31 179 MET A O 1
ATOM 1445 N N . PRO A 1 180 ? 3.346 16.300 3.556 1.00 90.19 180 PRO A N 1
ATOM 1446 C CA . PRO A 1 180 ? 2.760 17.383 4.331 1.00 90.19 180 PRO A CA 1
ATOM 1447 C C . PRO A 1 180 ? 3.122 17.255 5.813 1.00 90.19 180 PRO A C 1
ATOM 1449 O O . PRO A 1 180 ? 3.044 16.179 6.408 1.00 90.19 180 PRO A O 1
ATOM 1452 N N . GLY A 1 181 ? 3.549 18.362 6.412 1.00 84.19 181 GLY A N 1
ATOM 1453 C CA . GLY A 1 181 ? 4.037 18.396 7.784 1.00 84.19 181 GLY A CA 1
ATOM 1454 C C . GLY A 1 181 ? 3.569 19.644 8.511 1.00 84.19 181 GLY A C 1
ATOM 1455 O O . GLY A 1 181 ? 3.209 20.649 7.896 1.00 84.19 181 GLY A O 1
ATOM 1456 N N . ARG A 1 182 ? 3.594 19.589 9.844 1.00 76.69 182 ARG A N 1
ATOM 1457 C CA . ARG A 1 182 ? 3.239 20.723 10.701 1.00 76.69 182 ARG A CA 1
ATOM 1458 C C . ARG A 1 182 ? 4.345 21.783 10.651 1.00 76.69 182 ARG A C 1
ATOM 1460 O O . ARG A 1 182 ? 5.195 21.845 11.534 1.00 76.69 182 ARG A O 1
ATOM 1467 N N . ASN A 1 183 ? 4.329 22.608 9.609 1.00 73.25 183 ASN A N 1
ATOM 1468 C CA . ASN A 1 183 ? 5.241 23.735 9.440 1.00 73.25 183 ASN A CA 1
ATOM 1469 C C . ASN A 1 183 ? 4.563 25.016 9.935 1.00 73.25 183 ASN A C 1
ATOM 1471 O O . ASN A 1 183 ? 3.454 25.338 9.506 1.00 73.25 183 ASN A O 1
ATOM 1475 N N . ALA A 1 184 ? 5.227 25.757 10.827 1.00 54.31 184 ALA A N 1
ATOM 1476 C CA . ALA A 1 184 ? 4.731 27.039 11.320 1.00 54.31 184 ALA A CA 1
ATOM 1477 C C . ALA A 1 184 ? 4.603 28.029 10.146 1.00 54.31 184 ALA A C 1
ATOM 1479 O O . ALA A 1 184 ? 5.604 28.542 9.655 1.00 54.31 184 ALA A O 1
ATOM 1480 N N . GLY A 1 185 ? 3.374 28.246 9.667 1.00 64.69 185 GLY A N 1
ATOM 1481 C CA . GLY A 1 185 ? 3.062 29.155 8.558 1.00 64.69 185 GLY A CA 1
ATOM 1482 C C . GLY A 1 185 ? 2.445 28.502 7.317 1.00 64.69 185 GLY A C 1
ATOM 1483 O O . GLY A 1 185 ? 1.978 29.233 6.449 1.00 64.69 185 GLY A O 1
ATOM 1484 N N . SER A 1 186 ? 2.389 27.167 7.225 1.00 76.88 186 SER A N 1
ATOM 1485 C CA . SER A 1 186 ? 1.623 26.497 6.163 1.00 76.88 186 SER A CA 1
ATOM 1486 C C . SER A 1 186 ? 0.172 26.280 6.598 1.00 76.88 186 SER A C 1
ATOM 1488 O O . SER A 1 186 ? -0.076 25.775 7.691 1.00 76.88 186 SER A O 1
ATOM 1490 N N . SER A 1 187 ? -0.783 26.649 5.740 1.00 77.25 187 SER A N 1
ATOM 1491 C CA . SER A 1 187 ? -2.209 26.320 5.888 1.00 77.25 187 SER A CA 1
ATOM 1492 C C . SER A 1 187 ? -2.583 24.976 5.250 1.00 77.25 187 SER A C 1
ATOM 1494 O O . SER A 1 187 ? -3.755 24.604 5.233 1.00 77.25 187 SER A O 1
ATOM 1496 N N . GLU A 1 188 ? -1.604 24.253 4.699 1.00 84.44 188 GLU A N 1
ATOM 1497 C CA . GLU A 1 188 ? -1.812 22.962 4.051 1.00 84.44 188 GLU A CA 1
ATOM 1498 C C . GLU A 1 188 ? -2.255 21.890 5.061 1.00 84.44 188 GLU A C 1
ATOM 1500 O O . GLU A 1 188 ? -1.705 21.777 6.162 1.00 84.44 188 GLU A O 1
ATOM 1505 N N . ARG A 1 189 ? -3.254 21.080 4.680 1.00 89.12 189 ARG A N 1
ATOM 1506 C CA . ARG A 1 189 ? -3.708 19.935 5.482 1.00 89.12 189 ARG A CA 1
ATOM 1507 C C . ARG A 1 189 ? -2.548 18.946 5.619 1.00 89.12 189 ARG A C 1
ATOM 1509 O O . ARG A 1 189 ? -2.048 18.440 4.624 1.00 89.12 189 ARG A O 1
ATOM 1516 N N . TYR A 1 190 ? -2.143 18.659 6.854 1.00 89.75 190 TYR A N 1
ATOM 1517 C CA . TYR A 1 190 ? -1.105 17.666 7.163 1.00 89.75 190 TYR A CA 1
ATOM 1518 C C . TYR A 1 190 ? -1.645 16.451 7.928 1.00 89.75 190 TYR A C 1
ATOM 1520 O O . TYR A 1 190 ? -0.975 15.424 8.010 1.00 89.75 190 TYR A O 1
ATOM 1528 N N . ASP A 1 191 ? -2.845 16.577 8.496 1.00 91.12 191 ASP A N 1
ATOM 1529 C CA . ASP A 1 191 ? -3.553 15.515 9.197 1.00 91.12 191 ASP A CA 1
ATOM 1530 C C . ASP A 1 191 ? -4.674 14.981 8.301 1.00 91.12 191 ASP A C 1
ATOM 1532 O O . ASP A 1 191 ? -5.630 15.688 7.960 1.00 91.12 191 ASP A O 1
ATOM 1536 N N . PHE A 1 192 ? -4.519 13.729 7.889 1.00 94.75 192 PHE A N 1
ATOM 1537 C CA . PHE A 1 192 ? -5.445 13.017 7.016 1.00 94.75 192 PHE A CA 1
ATOM 1538 C C . PHE A 1 192 ? -6.132 11.860 7.741 1.00 94.75 192 PHE A C 1
ATOM 1540 O O . PHE A 1 192 ? -6.673 10.968 7.080 1.00 94.75 192 PHE A O 1
ATOM 1547 N N . ARG A 1 193 ? -6.151 11.887 9.083 1.00 94.25 193 ARG A N 1
ATOM 1548 C CA . ARG A 1 193 ? -7.051 11.045 9.875 1.00 94.25 193 ARG A CA 1
ATOM 1549 C C . ARG A 1 193 ? -8.483 11.221 9.353 1.00 94.25 193 ARG A C 1
ATOM 1551 O O . ARG A 1 193 ? -8.941 12.365 9.256 1.00 94.25 193 ARG A O 1
ATOM 1558 N N . PRO A 1 194 ? -9.172 10.128 8.984 1.00 95.31 194 PRO A N 1
ATOM 1559 C CA . PRO A 1 194 ? -10.510 10.221 8.427 1.00 95.31 194 PRO A CA 1
ATOM 1560 C C . PRO A 1 194 ? -11.500 10.847 9.403 1.00 95.31 194 PRO A C 1
ATOM 1562 O O . PRO A 1 194 ? -11.573 10.461 10.572 1.00 95.31 194 PRO A O 1
ATOM 1565 N N . THR A 1 195 ? -12.300 11.786 8.913 1.00 95.75 195 THR A N 1
ATOM 1566 C CA . THR A 1 195 ? -13.491 12.249 9.630 1.00 95.75 195 THR A CA 1
ATOM 1567 C C . THR A 1 195 ? -14.606 11.206 9.539 1.00 95.75 195 THR A C 1
ATOM 1569 O O . THR A 1 195 ? -14.586 10.324 8.680 1.00 95.75 195 THR A O 1
ATOM 1572 N N . LYS A 1 196 ? -15.632 11.324 10.391 1.00 96.25 196 LYS A N 1
ATOM 1573 C CA . LYS A 1 196 ? -16.812 10.449 10.312 1.00 96.25 196 LYS A CA 1
ATOM 1574 C C . LYS A 1 196 ? -17.479 10.507 8.931 1.00 96.25 196 LYS A C 1
ATOM 1576 O O . LYS A 1 196 ? -17.840 9.471 8.396 1.00 96.25 196 LYS A O 1
ATOM 1581 N N . GLN A 1 197 ? -17.563 11.698 8.339 1.00 97.56 197 GLN A N 1
ATOM 1582 C CA . GLN A 1 197 ? -18.115 11.875 6.998 1.00 97.56 197 GLN A CA 1
ATOM 1583 C C . GLN A 1 197 ? -17.296 11.116 5.941 1.00 97.56 197 GLN A C 1
ATOM 1585 O O . GLN A 1 197 ? -17.869 10.389 5.139 1.00 97.56 197 GLN A O 1
ATOM 1590 N N . GLU A 1 198 ? -15.965 11.235 5.964 1.00 97.19 198 GLU A N 1
ATOM 1591 C CA . GLU A 1 198 ? -15.081 10.533 5.016 1.00 97.19 198 GLU A CA 1
ATOM 1592 C C . GLU A 1 198 ? -15.187 8.995 5.174 1.00 97.19 198 GLU A C 1
ATOM 1594 O O . GLU A 1 198 ? -15.109 8.260 4.189 1.00 97.19 198 GLU A O 1
ATOM 1599 N N . LEU A 1 199 ? -15.421 8.494 6.396 1.00 97.75 199 LEU A N 1
ATOM 1600 C CA . LEU A 1 199 ? -15.700 7.073 6.652 1.00 97.75 199 LEU A CA 1
ATOM 1601 C C . LEU A 1 199 ? -17.074 6.637 6.118 1.00 97.75 199 LEU A C 1
ATOM 1603 O O . LEU A 1 199 ? -17.170 5.573 5.508 1.00 97.75 199 LEU A O 1
ATOM 1607 N N . ASP A 1 200 ? -18.117 7.447 6.316 1.00 97.69 200 ASP A N 1
ATOM 1608 C CA . ASP A 1 200 ? -19.476 7.174 5.827 1.00 97.69 200 ASP A CA 1
ATOM 1609 C C . ASP A 1 200 ? -19.522 7.164 4.282 1.00 97.69 200 ASP A C 1
ATOM 1611 O O . ASP A 1 200 ? -20.199 6.332 3.667 1.00 97.69 200 ASP A O 1
ATOM 1615 N N . GLU A 1 201 ? -18.746 8.038 3.633 1.00 97.50 201 GLU A N 1
ATOM 1616 C CA . GLU A 1 201 ? -18.557 8.049 2.178 1.00 97.50 201 GLU A CA 1
ATOM 1617 C C . GLU A 1 201 ? -17.921 6.740 1.687 1.00 97.50 201 GLU A C 1
ATOM 1619 O O . GLU A 1 201 ? -18.420 6.115 0.749 1.00 97.50 201 GLU A O 1
ATOM 1624 N N . VAL A 1 202 ? -16.858 6.273 2.351 1.00 97.81 202 VAL A N 1
ATOM 1625 C CA . VAL A 1 202 ? -16.219 4.983 2.045 1.00 97.81 202 VAL A CA 1
ATOM 1626 C C . VAL A 1 202 ? -17.173 3.811 2.282 1.00 97.81 202 VAL A C 1
ATOM 1628 O O . VAL A 1 202 ? -17.256 2.911 1.446 1.00 97.81 202 VAL A O 1
ATOM 1631 N N . ALA A 1 203 ? -17.930 3.823 3.377 1.00 97.44 203 ALA A N 1
ATOM 1632 C CA . ALA A 1 203 ? -18.937 2.806 3.657 1.00 97.44 203 ALA A CA 1
ATOM 1633 C C . ALA A 1 203 ? -20.006 2.740 2.560 1.00 97.44 203 ALA A C 1
ATOM 1635 O O . ALA A 1 203 ? -20.376 1.649 2.121 1.00 97.44 203 ALA A O 1
ATOM 1636 N N . THR A 1 204 ? -20.428 3.896 2.049 1.00 97.44 204 THR A N 1
ATOM 1637 C CA . THR A 1 204 ? -21.366 3.989 0.924 1.00 97.44 204 THR A CA 1
ATOM 1638 C C . THR A 1 204 ? -20.761 3.424 -0.364 1.00 97.44 204 THR A C 1
ATOM 1640 O O . THR A 1 204 ? -21.400 2.606 -1.019 1.00 97.44 204 THR A O 1
ATOM 1643 N N . LEU A 1 205 ? -19.512 3.773 -0.703 1.00 96.94 205 LEU A N 1
ATOM 1644 C CA . LEU A 1 205 ? -18.815 3.255 -1.897 1.00 96.94 205 LEU A CA 1
ATOM 1645 C C . LEU A 1 205 ? -18.685 1.724 -1.905 1.00 96.94 205 LEU A C 1
ATOM 1647 O O . LEU A 1 205 ? -18.678 1.091 -2.963 1.00 96.94 205 LEU A O 1
ATOM 1651 N N . PHE A 1 206 ? -18.574 1.119 -0.724 1.00 96.50 206 PHE A N 1
ATOM 1652 C CA . PHE A 1 206 ? -18.441 -0.326 -0.562 1.00 96.50 206 PHE A CA 1
ATOM 1653 C C . PHE A 1 206 ? -19.765 -1.024 -0.237 1.00 96.50 206 PHE A C 1
ATOM 1655 O O . PHE A 1 206 ? -19.770 -2.239 -0.074 1.00 96.50 206 PHE A O 1
ATOM 1662 N N . ASN A 1 207 ? -20.890 -0.302 -0.189 1.00 96.31 207 ASN A N 1
ATOM 1663 C CA . ASN A 1 207 ? -22.192 -0.829 0.237 1.00 96.31 207 ASN A CA 1
ATOM 1664 C C . ASN A 1 207 ? -22.134 -1.529 1.610 1.00 96.31 207 ASN A C 1
ATOM 1666 O O . ASN A 1 207 ? -22.817 -2.527 1.827 1.00 96.31 207 ASN A O 1
ATOM 1670 N N . ASN A 1 208 ? -21.291 -1.031 2.522 1.00 94.88 208 ASN A N 1
ATOM 1671 C CA . ASN A 1 208 ? -20.941 -1.659 3.804 1.00 94.88 208 ASN A CA 1
ATOM 1672 C C . ASN A 1 208 ? -20.358 -3.086 3.703 1.00 94.88 208 ASN A C 1
ATOM 1674 O O . ASN A 1 208 ? -20.201 -3.751 4.725 1.00 94.88 208 ASN A O 1
ATOM 1678 N N . ASP A 1 209 ? -19.994 -3.550 2.505 1.00 95.44 209 ASP A N 1
ATOM 1679 C CA . ASP A 1 209 ? -19.325 -4.829 2.281 1.00 95.44 209 ASP A CA 1
ATOM 1680 C C . ASP A 1 209 ? -17.863 -4.598 1.888 1.00 95.44 209 ASP A C 1
ATOM 1682 O O . ASP A 1 209 ? -17.514 -4.265 0.748 1.00 95.44 209 ASP A O 1
ATOM 1686 N N . PHE A 1 210 ? -16.993 -4.772 2.877 1.00 96.62 210 PHE A N 1
ATOM 1687 C CA . PHE A 1 210 ? -15.556 -4.583 2.734 1.00 96.62 210 PHE A CA 1
ATOM 1688 C C . PHE A 1 210 ? -14.810 -5.868 2.381 1.00 96.62 210 PHE A C 1
ATOM 1690 O O . PHE A 1 210 ? -13.581 -5.841 2.357 1.00 96.62 210 PHE A O 1
ATOM 1697 N N . ARG A 1 211 ? -15.497 -6.987 2.118 1.00 96.12 211 ARG A N 1
ATOM 1698 C CA . ARG A 1 211 ? -14.826 -8.244 1.765 1.00 96.12 211 ARG A CA 1
ATOM 1699 C C . ARG A 1 211 ? -13.926 -8.057 0.547 1.00 96.12 211 ARG A C 1
ATOM 1701 O O . ARG A 1 211 ? -14.313 -7.448 -0.454 1.00 96.12 211 ARG A O 1
ATOM 1708 N N . ILE A 1 212 ? -12.707 -8.578 0.648 1.00 95.69 212 ILE A N 1
ATOM 1709 C CA . ILE A 1 212 ? -11.763 -8.589 -0.465 1.00 95.69 212 ILE A CA 1
ATOM 1710 C C . ILE A 1 212 ? -12.225 -9.680 -1.437 1.00 95.69 212 ILE A C 1
ATOM 1712 O O . ILE A 1 212 ? -12.315 -10.842 -1.040 1.00 95.69 212 ILE A O 1
ATOM 1716 N N . PRO A 1 213 ? -12.531 -9.346 -2.702 1.00 94.00 213 PRO A N 1
ATOM 1717 C CA . PRO A 1 213 ? -13.023 -10.331 -3.655 1.00 94.00 213 PRO A CA 1
ATOM 1718 C C . PRO A 1 213 ? -11.946 -11.376 -3.964 1.00 94.00 213 PRO A C 1
ATOM 1720 O O . PRO A 1 213 ? -10.779 -11.034 -4.142 1.00 94.00 213 PRO A O 1
ATOM 1723 N N . SER A 1 214 ? -12.330 -12.646 -4.093 1.00 90.69 214 SER A N 1
ATOM 1724 C CA . SER A 1 214 ? -11.453 -13.728 -4.566 1.00 90.69 214 SER A CA 1
ATOM 1725 C C . SER A 1 214 ? -11.309 -13.681 -6.091 1.00 90.69 214 SER A C 1
ATOM 1727 O O . SER A 1 214 ? -11.830 -14.527 -6.809 1.00 90.69 214 SER A O 1
ATOM 1729 N N . ASN A 1 215 ? -10.635 -12.648 -6.598 1.00 90.88 215 ASN A N 1
ATOM 1730 C CA . ASN A 1 215 ? -10.518 -12.329 -8.025 1.00 90.88 215 ASN A CA 1
ATOM 1731 C C . ASN A 1 215 ? -9.091 -12.523 -8.569 1.00 90.88 215 ASN A C 1
ATOM 1733 O O . ASN A 1 215 ? -8.629 -11.749 -9.412 1.00 90.88 215 ASN A O 1
ATOM 1737 N N . PHE A 1 216 ? -8.379 -13.542 -8.077 1.00 91.62 216 PHE A N 1
ATOM 1738 C CA . PHE A 1 216 ? -7.066 -13.893 -8.610 1.00 91.62 216 PHE A CA 1
ATOM 1739 C C . PHE A 1 216 ? -7.149 -14.161 -10.123 1.00 91.62 216 PHE A C 1
ATOM 1741 O O . PHE A 1 216 ? -7.965 -14.956 -10.581 1.00 91.62 216 PH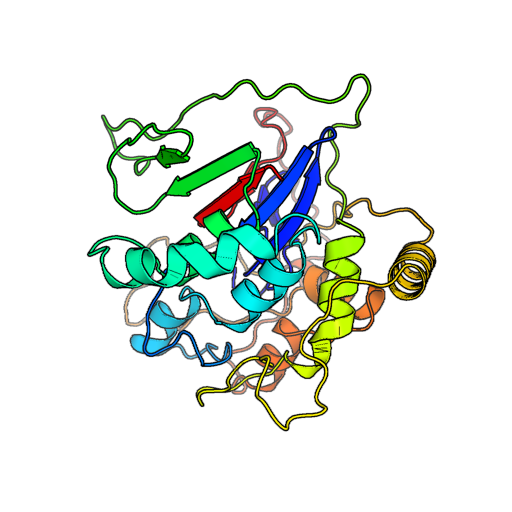E A O 1
ATOM 1748 N N . CYS A 1 217 ? -6.272 -13.506 -10.882 1.00 87.69 217 CYS A N 1
ATOM 1749 C CA . CYS A 1 217 ? -6.121 -13.656 -12.328 1.00 87.69 217 CYS A CA 1
ATOM 1750 C C . CYS A 1 217 ? -4.628 -13.771 -12.607 1.00 87.69 217 CYS A C 1
ATOM 1752 O O . CYS A 1 217 ? -3.853 -12.913 -12.174 1.00 87.69 217 CYS A O 1
ATOM 1754 N N . GLN A 1 218 ? -4.213 -14.814 -13.320 1.00 89.50 218 GLN A N 1
ATOM 1755 C CA . GLN A 1 218 ? -2.824 -14.947 -13.731 1.00 89.50 218 GLN A CA 1
ATOM 1756 C C . GLN A 1 218 ? -2.509 -13.879 -14.789 1.00 89.50 218 GLN A C 1
ATOM 1758 O O . GLN A 1 218 ? -2.979 -13.970 -15.918 1.00 89.50 218 GLN A O 1
ATOM 1763 N N . THR A 1 219 ? -1.731 -12.855 -14.431 1.00 90.56 219 THR A N 1
ATOM 1764 C CA . THR A 1 219 ? -1.381 -11.751 -15.345 1.00 90.56 219 THR A CA 1
ATOM 1765 C C . THR A 1 219 ? -0.109 -12.016 -16.139 1.00 90.56 219 THR A C 1
ATOM 1767 O O . THR A 1 219 ? -0.023 -11.600 -17.287 1.00 90.56 219 THR A O 1
ATOM 1770 N N . ALA A 1 220 ? 0.853 -12.737 -15.569 1.00 87.12 220 ALA A N 1
ATOM 1771 C CA . ALA A 1 220 ? 2.104 -13.093 -16.228 1.00 87.12 220 ALA A CA 1
ATOM 1772 C C . ALA A 1 220 ? 2.146 -14.597 -16.563 1.00 87.12 220 ALA A C 1
ATOM 1774 O O . ALA A 1 220 ? 1.621 -15.414 -15.794 1.00 87.12 220 ALA A O 1
ATOM 1775 N N . PRO A 1 221 ? 2.787 -14.995 -17.677 1.00 84.94 221 PRO A N 1
ATOM 1776 C CA . PRO A 1 221 ? 2.984 -16.403 -17.997 1.00 84.94 221 PRO A CA 1
ATOM 1777 C C . PRO A 1 221 ? 3.821 -17.098 -16.907 1.00 84.94 221 PRO A C 1
ATOM 1779 O O . PRO A 1 221 ? 4.629 -16.440 -16.244 1.00 84.94 221 PRO A O 1
ATOM 1782 N N . PRO A 1 222 ? 3.667 -18.422 -16.714 1.00 81.38 222 PRO A N 1
ATOM 1783 C CA . PRO A 1 222 ? 4.497 -19.166 -15.774 1.00 81.38 222 PRO A CA 1
ATOM 1784 C C . PRO A 1 222 ? 5.980 -19.008 -16.119 1.00 81.38 222 PRO A C 1
ATOM 1786 O O . PRO A 1 222 ? 6.367 -19.137 -17.283 1.00 81.38 222 PRO A O 1
ATOM 1789 N N . GLU A 1 223 ? 6.816 -18.764 -15.110 1.00 72.88 223 GLU A N 1
ATOM 1790 C CA . GLU A 1 223 ? 8.260 -18.647 -15.303 1.00 72.88 223 GLU A CA 1
ATOM 1791 C C . GLU A 1 223 ? 8.824 -19.986 -15.802 1.00 72.88 223 GLU A C 1
ATOM 1793 O O . GLU A 1 223 ? 8.868 -20.977 -15.073 1.00 72.88 223 GLU A O 1
ATOM 1798 N N . GLN A 1 224 ? 9.255 -20.030 -17.064 1.00 67.31 224 GLN A N 1
ATOM 1799 C CA . GLN A 1 224 ? 9.764 -21.259 -17.682 1.00 67.31 224 GLN A CA 1
ATOM 1800 C C . GLN A 1 224 ? 11.228 -21.535 -17.312 1.00 67.31 224 GLN A C 1
ATOM 1802 O O . GLN A 1 224 ? 11.698 -22.668 -17.436 1.00 67.31 224 GLN A O 1
ATOM 1807 N N . LYS A 1 225 ? 11.976 -20.507 -16.886 1.00 69.19 225 LYS A N 1
ATOM 1808 C CA . LYS A 1 225 ? 13.399 -20.606 -16.546 1.00 69.19 225 LYS A CA 1
ATOM 1809 C C . LYS A 1 225 ? 13.662 -19.915 -15.204 1.00 69.19 225 LYS A C 1
ATOM 1811 O O . LYS A 1 225 ? 13.754 -18.697 -15.165 1.00 69.19 225 LYS A O 1
ATOM 1816 N N . PRO A 1 226 ? 13.917 -20.657 -14.113 1.00 58.56 226 PRO A N 1
ATOM 1817 C CA . PRO A 1 226 ? 14.100 -20.060 -12.785 1.00 58.56 226 PRO A CA 1
ATOM 1818 C C . PRO A 1 226 ? 15.315 -19.118 -12.677 1.00 58.56 226 PRO A C 1
ATOM 1820 O O . PRO A 1 226 ? 15.409 -18.343 -11.730 1.00 58.56 226 PRO A O 1
ATOM 1823 N N . PHE A 1 227 ? 16.245 -19.167 -13.639 1.00 63.97 227 PHE A N 1
ATOM 1824 C CA . PHE A 1 227 ? 17.405 -18.280 -13.708 1.00 63.97 227 PHE A CA 1
ATOM 1825 C C . PHE A 1 227 ? 17.501 -17.637 -15.092 1.00 63.97 227 PHE A C 1
ATOM 1827 O O . PHE A 1 227 ? 18.063 -18.226 -16.022 1.00 63.97 227 PHE A O 1
ATOM 1834 N N . ALA A 1 228 ? 16.974 -16.418 -15.214 1.00 64.50 228 ALA A N 1
ATOM 1835 C CA . ALA A 1 228 ? 17.153 -15.599 -16.404 1.00 64.50 228 ALA A CA 1
ATOM 1836 C C . ALA A 1 228 ? 18.650 -15.332 -16.639 1.00 64.50 228 ALA A C 1
ATOM 1838 O O . ALA A 1 228 ? 19.384 -14.869 -15.760 1.00 64.50 228 ALA A O 1
ATOM 1839 N N . LYS A 1 229 ? 19.129 -15.640 -17.842 1.00 71.06 229 LYS A N 1
ATOM 1840 C CA . LYS A 1 229 ? 20.476 -15.292 -18.293 1.00 71.06 229 LYS A CA 1
ATOM 1841 C C . LYS A 1 229 ? 20.485 -13.826 -18.701 1.00 71.06 229 LYS A C 1
ATOM 1843 O O . LYS A 1 229 ? 19.513 -13.304 -19.222 1.00 71.06 229 LYS A O 1
ATOM 1848 N N . ARG A 1 230 ? 21.646 -13.176 -18.611 1.00 65.06 230 ARG A N 1
ATOM 1849 C CA . ARG A 1 230 ? 21.829 -11.766 -19.018 1.00 65.06 230 ARG A CA 1
ATOM 1850 C C . ARG A 1 230 ? 21.457 -11.462 -20.486 1.00 65.06 230 ARG A C 1
ATOM 1852 O O . ARG A 1 230 ? 21.370 -10.299 -20.851 1.00 65.06 230 ARG A O 1
ATOM 1859 N N . ARG A 1 231 ? 21.316 -12.492 -21.332 1.00 71.31 231 ARG A N 1
ATOM 1860 C CA . ARG A 1 231 ? 20.900 -12.383 -22.743 1.00 71.31 231 ARG A CA 1
ATOM 1861 C C . ARG A 1 231 ? 19.399 -12.601 -22.954 1.00 71.31 231 ARG A C 1
ATOM 1863 O O . ARG A 1 231 ? 18.938 -12.395 -24.070 1.00 71.31 231 ARG A O 1
ATOM 1870 N N . ASP A 1 232 ? 18.682 -13.071 -21.937 1.00 71.81 232 ASP A N 1
ATOM 1871 C CA . ASP A 1 232 ? 17.237 -13.239 -22.026 1.00 71.81 232 ASP A CA 1
ATOM 1872 C C . ASP A 1 232 ? 16.577 -11.848 -22.081 1.00 71.81 232 ASP A C 1
ATOM 1874 O O . ASP A 1 232 ? 17.105 -10.892 -21.497 1.00 71.81 232 ASP A O 1
ATOM 1878 N N . PRO A 1 233 ? 15.469 -11.700 -22.826 1.00 69.75 233 PRO A N 1
ATOM 1879 C CA . PRO A 1 233 ? 14.752 -10.437 -22.897 1.00 69.75 233 PRO A CA 1
ATOM 1880 C C . PRO A 1 233 ? 14.268 -10.011 -21.501 1.00 69.75 233 PRO A C 1
ATOM 1882 O O . PRO A 1 233 ? 13.968 -10.869 -20.666 1.00 69.75 233 PRO A O 1
ATOM 1885 N N . PRO A 1 234 ? 14.200 -8.696 -21.224 1.00 72.38 234 PRO A N 1
ATOM 1886 C CA . PRO A 1 234 ? 13.697 -8.203 -19.951 1.00 72.38 234 PRO A CA 1
ATOM 1887 C C . PRO A 1 234 ? 12.242 -8.633 -19.746 1.00 72.38 234 PRO A C 1
ATOM 1889 O O . PRO A 1 234 ? 11.463 -8.691 -20.698 1.00 72.38 234 PRO A O 1
ATOM 1892 N N . SER A 1 235 ? 11.877 -8.909 -18.494 1.00 77.81 235 SER A N 1
ATOM 1893 C CA . SER A 1 235 ? 10.498 -9.227 -18.132 1.00 77.81 235 SER A CA 1
ATOM 1894 C C . SER A 1 235 ? 9.566 -8.081 -18.523 1.00 77.81 235 SER A C 1
ATOM 1896 O O . SER A 1 235 ? 9.859 -6.911 -18.258 1.00 77.81 235 SER A O 1
ATOM 1898 N N . LEU A 1 236 ? 8.440 -8.437 -19.139 1.00 87.06 236 LEU A N 1
ATOM 1899 C CA . LEU A 1 236 ? 7.374 -7.492 -19.443 1.00 87.06 236 LEU A CA 1
ATOM 1900 C C . LEU A 1 236 ? 6.677 -7.052 -18.153 1.00 87.06 236 LEU A C 1
ATOM 1902 O O . LEU A 1 236 ? 6.629 -7.795 -17.172 1.00 87.06 236 LEU A O 1
ATOM 1906 N N . TYR A 1 237 ? 6.135 -5.841 -18.175 1.00 89.69 237 TYR A N 1
ATOM 1907 C CA . TYR A 1 237 ? 5.224 -5.352 -17.149 1.00 89.69 237 TYR A CA 1
ATOM 1908 C C . TYR A 1 237 ? 3.787 -5.662 -17.554 1.00 89.69 237 TYR A C 1
ATOM 1910 O O . TYR A 1 237 ? 3.451 -5.499 -18.729 1.00 89.69 237 TYR A O 1
ATOM 1918 N N . TYR A 1 238 ? 2.933 -6.052 -16.611 1.00 90.81 238 TYR A N 1
ATOM 1919 C CA . TYR A 1 238 ? 1.538 -6.366 -16.905 1.00 90.81 238 TYR A CA 1
ATOM 1920 C C . TYR A 1 238 ? 0.590 -5.421 -16.171 1.00 90.81 238 TYR A C 1
ATOM 1922 O O . TYR A 1 238 ? 0.789 -5.045 -15.010 1.00 90.81 238 TYR A O 1
ATOM 1930 N N . ARG A 1 239 ? -0.493 -5.054 -16.859 1.00 92.06 239 ARG A N 1
ATOM 1931 C CA . ARG A 1 239 ? -1.631 -4.410 -16.209 1.00 92.06 239 ARG A CA 1
ATOM 1932 C C . ARG A 1 239 ? -2.346 -5.445 -15.348 1.00 92.06 239 ARG A C 1
ATOM 1934 O O . ARG A 1 239 ? -2.684 -6.519 -15.839 1.00 92.06 239 ARG A O 1
ATOM 1941 N N . ASN A 1 240 ? -2.601 -5.123 -14.085 1.00 93.44 240 ASN A N 1
ATOM 1942 C CA . ASN A 1 240 ? -3.295 -6.025 -13.179 1.00 93.44 240 ASN A CA 1
ATOM 1943 C C . ASN A 1 240 ? -4.764 -5.604 -13.006 1.00 93.44 240 ASN A C 1
ATOM 1945 O O . ASN A 1 240 ? -5.022 -4.532 -12.452 1.00 93.44 240 ASN A O 1
ATOM 1949 N N . PRO A 1 241 ? -5.737 -6.438 -13.428 1.00 93.94 241 PRO A N 1
ATOM 1950 C CA . PRO A 1 241 ? -7.157 -6.123 -13.286 1.00 93.94 241 PRO A CA 1
ATOM 1951 C C . PRO A 1 241 ? -7.584 -5.862 -11.838 1.00 93.94 241 PRO A C 1
ATOM 1953 O O . PRO A 1 241 ? -8.443 -5.016 -11.606 1.00 93.94 241 PRO A O 1
ATOM 1956 N N . GLN A 1 242 ? -6.967 -6.534 -10.858 1.00 95.12 242 GLN A N 1
ATOM 1957 C CA . GLN A 1 242 ? -7.294 -6.342 -9.441 1.00 95.12 242 GLN A CA 1
ATOM 1958 C C . GLN A 1 242 ? -6.983 -4.908 -8.991 1.00 95.12 242 GLN A C 1
ATOM 1960 O O . GLN A 1 242 ? -7.809 -4.283 -8.326 1.00 95.12 242 GLN A O 1
ATOM 1965 N N . SER A 1 243 ? -5.829 -4.366 -9.406 1.00 94.56 243 SER A N 1
ATOM 1966 C CA . SER A 1 243 ? -5.426 -2.984 -9.107 1.00 94.56 243 SER A CA 1
ATOM 1967 C C . SER A 1 243 ? -6.392 -1.978 -9.724 1.00 94.56 243 SER A C 1
ATOM 1969 O O . SER A 1 243 ? -6.834 -1.063 -9.030 1.00 94.56 243 SER A O 1
ATOM 1971 N N . THR A 1 244 ? -6.767 -2.177 -10.992 1.00 94.69 244 THR A N 1
ATOM 1972 C CA . THR A 1 244 ? -7.722 -1.304 -11.687 1.00 94.69 244 THR A CA 1
ATOM 1973 C C . THR A 1 244 ? -9.093 -1.328 -11.010 1.00 94.69 244 THR A C 1
ATOM 1975 O O . THR A 1 244 ? -9.583 -0.271 -10.624 1.00 94.69 244 THR A O 1
ATOM 1978 N N . VAL A 1 245 ? -9.669 -2.510 -10.759 1.00 95.44 245 VAL A N 1
ATOM 1979 C CA . VAL A 1 245 ? -10.983 -2.643 -10.099 1.00 95.44 245 VAL A CA 1
ATOM 1980 C C . VAL A 1 245 ? -10.985 -1.990 -8.714 1.00 95.44 245 VAL A C 1
ATOM 1982 O O . VAL A 1 245 ? -11.932 -1.288 -8.359 1.00 95.44 245 VAL A O 1
ATOM 1985 N N . PHE A 1 246 ? -9.921 -2.186 -7.930 1.00 97.06 246 PHE A N 1
ATOM 1986 C CA . PHE A 1 246 ? -9.794 -1.569 -6.611 1.00 97.06 246 PHE A CA 1
ATOM 1987 C C . PHE A 1 246 ? -9.739 -0.036 -6.692 1.00 97.06 246 PHE A C 1
ATOM 1989 O O . PHE A 1 246 ? -10.482 0.649 -5.985 1.00 97.06 246 PHE A O 1
ATOM 1996 N N . CYS A 1 247 ? -8.875 0.506 -7.556 1.00 97.56 247 CYS A N 1
ATOM 1997 C CA . CYS A 1 247 ? -8.680 1.951 -7.672 1.00 97.56 247 CYS A CA 1
ATOM 1998 C C . CYS A 1 247 ? -9.922 2.651 -8.238 1.00 97.56 247 CYS A C 1
ATOM 2000 O O . CYS A 1 247 ? -10.291 3.715 -7.742 1.00 97.56 247 CYS A O 1
ATOM 2002 N N . GLU A 1 248 ? -10.606 2.036 -9.207 1.00 97.00 248 GLU A N 1
ATOM 2003 C CA . GLU A 1 248 ? -11.876 2.530 -9.751 1.00 97.00 248 GLU A CA 1
ATOM 2004 C C . GLU A 1 248 ? -12.976 2.548 -8.686 1.00 97.00 248 GLU A C 1
ATOM 2006 O O . GLU A 1 248 ? -13.649 3.566 -8.525 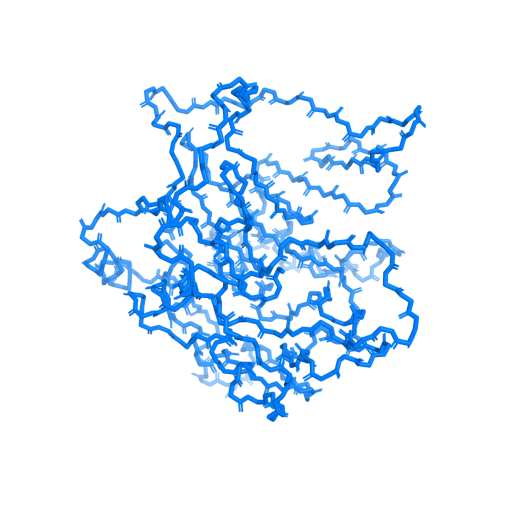1.00 97.00 248 GLU A O 1
ATOM 2011 N N . LYS A 1 249 ? -13.122 1.467 -7.904 1.00 96.81 249 LYS A N 1
ATOM 2012 C CA . LYS A 1 249 ? -14.133 1.387 -6.838 1.00 96.81 249 LYS A CA 1
ATOM 2013 C C . LYS A 1 249 ? -13.914 2.441 -5.749 1.00 96.81 249 LYS A C 1
ATOM 2015 O O . LYS A 1 249 ? -14.872 3.051 -5.283 1.00 96.81 249 LYS A O 1
ATOM 2020 N N . LEU A 1 250 ? -12.665 2.667 -5.336 1.00 97.69 250 LEU A N 1
ATOM 2021 C CA . LEU A 1 250 ? -12.342 3.669 -4.314 1.00 97.69 250 LEU A CA 1
ATOM 2022 C C . LEU A 1 250 ? -12.323 5.107 -4.878 1.00 97.69 250 LEU A C 1
ATOM 2024 O O . LEU A 1 250 ? -12.506 6.077 -4.132 1.00 97.69 250 LEU A O 1
ATOM 2028 N N . GLY A 1 251 ? -12.127 5.252 -6.190 1.00 97.44 251 GLY A N 1
ATOM 2029 C CA . GLY A 1 251 ? -11.982 6.532 -6.877 1.00 97.44 251 GLY A CA 1
ATOM 2030 C C . GLY A 1 251 ? -10.645 7.206 -6.572 1.00 97.44 251 GLY A C 1
ATOM 2031 O O . GLY A 1 251 ? -10.636 8.367 -6.162 1.00 97.44 251 GLY A O 1
ATOM 2032 N N . ILE A 1 252 ? -9.544 6.463 -6.716 1.00 97.81 252 ILE A N 1
ATOM 2033 C CA . ILE A 1 252 ? -8.156 6.939 -6.562 1.00 97.81 252 ILE A CA 1
ATOM 2034 C C . ILE A 1 252 ? -7.337 6.630 -7.822 1.00 97.81 252 ILE A C 1
ATOM 2036 O O . ILE A 1 252 ? -7.753 5.831 -8.663 1.00 97.81 252 ILE A O 1
ATOM 2040 N N . LYS A 1 253 ? -6.155 7.236 -7.962 1.00 97.56 253 LYS A N 1
ATOM 2041 C CA . LYS A 1 253 ? -5.245 6.955 -9.078 1.00 97.56 253 LYS A CA 1
ATOM 2042 C C . LYS A 1 253 ? -4.730 5.517 -9.025 1.00 97.56 253 LYS A C 1
ATOM 2044 O O . LYS A 1 253 ? -4.243 5.047 -7.997 1.00 97.56 253 LYS A O 1
ATOM 2049 N N . ASP A 1 254 ? -4.751 4.854 -10.177 1.00 96.44 254 ASP A N 1
ATOM 2050 C CA . ASP A 1 254 ? -4.174 3.523 -10.362 1.00 96.44 254 ASP A CA 1
ATOM 2051 C C . ASP A 1 254 ? -2.684 3.632 -10.722 1.00 96.44 254 ASP A C 1
ATOM 2053 O O . ASP A 1 254 ? -2.314 3.938 -11.856 1.00 96.44 254 ASP A O 1
ATOM 2057 N N . LEU A 1 255 ? -1.814 3.370 -9.744 1.00 94.25 255 LEU A N 1
ATOM 2058 C CA . LEU A 1 255 ? -0.364 3.436 -9.927 1.00 94.25 255 LEU A CA 1
ATOM 2059 C C . LEU A 1 255 ? 0.158 2.367 -10.908 1.00 94.25 255 LEU A C 1
ATOM 2061 O O . LEU A 1 255 ? 1.097 2.649 -11.650 1.00 94.25 255 LEU A O 1
ATOM 2065 N N . ASN A 1 256 ? -0.455 1.176 -10.969 1.00 94.00 256 ASN A N 1
ATOM 2066 C CA . ASN A 1 256 ? -0.090 0.156 -11.961 1.00 94.00 256 ASN A CA 1
ATOM 2067 C C . ASN A 1 256 ? -0.429 0.646 -13.374 1.00 94.00 256 ASN A C 1
ATOM 2069 O O . ASN A 1 256 ? 0.398 0.530 -14.279 1.00 94.00 256 ASN A O 1
ATOM 2073 N N . PHE A 1 257 ? -1.597 1.267 -13.551 1.00 93.88 257 PHE A N 1
ATOM 2074 C CA . PHE A 1 257 ? -1.981 1.882 -14.820 1.00 93.88 257 PHE A CA 1
ATOM 2075 C C . PHE A 1 257 ? -1.063 3.047 -15.208 1.00 93.88 257 PHE A C 1
ATOM 2077 O O . PHE A 1 257 ? -0.572 3.083 -16.336 1.00 93.88 257 PHE A O 1
ATOM 2084 N N . MET A 1 258 ? -0.765 3.960 -14.279 1.00 93.81 258 MET A N 1
ATOM 2085 C CA . MET A 1 258 ? 0.176 5.059 -14.521 1.00 93.81 258 MET A CA 1
ATOM 2086 C C . MET A 1 258 ? 1.554 4.529 -14.949 1.00 93.81 258 MET A C 1
ATOM 2088 O O . MET A 1 258 ? 2.154 5.063 -15.882 1.00 93.81 258 MET A O 1
ATOM 2092 N N . MET A 1 259 ? 2.048 3.457 -14.310 1.00 91.56 259 MET A N 1
ATOM 2093 C CA . MET A 1 259 ? 3.305 2.813 -14.705 1.00 91.56 259 MET A CA 1
ATOM 2094 C C . MET A 1 259 ? 3.204 2.247 -16.122 1.00 91.56 259 MET A C 1
ATOM 2096 O O . MET A 1 259 ? 4.065 2.554 -16.942 1.00 91.56 259 MET A O 1
ATOM 2100 N N . CYS A 1 260 ? 2.128 1.522 -16.452 1.00 91.31 260 CYS A N 1
ATOM 2101 C CA . CYS A 1 260 ? 1.885 1.013 -17.809 1.00 91.31 260 CYS A CA 1
ATOM 2102 C C . CYS A 1 260 ? 1.947 2.117 -18.877 1.00 91.31 260 CYS A C 1
ATOM 2104 O O . CYS A 1 260 ? 2.486 1.886 -19.955 1.00 91.31 260 CYS A O 1
ATOM 2106 N N . GLN A 1 261 ? 1.438 3.317 -18.580 1.00 90.62 261 GLN A N 1
ATOM 2107 C CA . GLN A 1 261 ? 1.471 4.459 -19.502 1.00 90.62 261 GLN A CA 1
ATOM 2108 C C . GLN A 1 261 ? 2.866 5.074 -19.674 1.00 90.62 261 GLN A C 1
ATOM 2110 O O . GLN A 1 261 ? 3.143 5.686 -20.703 1.00 90.62 261 GLN A O 1
ATOM 2115 N N . SER A 1 262 ? 3.737 4.936 -18.672 1.00 88.19 262 SER A N 1
ATOM 2116 C CA . SER A 1 262 ? 5.101 5.481 -18.698 1.00 88.19 262 SER A CA 1
ATOM 2117 C C . SER A 1 262 ? 6.128 4.567 -19.381 1.00 88.19 262 SER A C 1
ATOM 2119 O O . SER A 1 262 ? 7.236 5.007 -19.690 1.00 88.19 262 SER A O 1
ATOM 2121 N N . ILE A 1 263 ? 5.773 3.302 -19.619 1.00 87.69 263 ILE A N 1
ATOM 2122 C CA . ILE A 1 263 ? 6.680 2.271 -20.129 1.00 87.69 263 ILE A CA 1
ATOM 2123 C C . ILE A 1 263 ? 6.822 2.363 -21.662 1.00 87.69 263 ILE A C 1
ATOM 2125 O O . ILE A 1 263 ? 5.827 2.570 -22.360 1.00 87.69 263 ILE A O 1
ATOM 2129 N N . PRO A 1 264 ? 8.033 2.169 -22.227 1.00 85.75 264 PRO A N 1
ATOM 2130 C CA . PRO A 1 264 ? 8.232 2.157 -23.675 1.00 85.75 264 PRO A CA 1
ATOM 2131 C C . PRO A 1 264 ? 7.420 1.065 -24.400 1.00 85.75 264 PRO A C 1
ATOM 2133 O O . PRO A 1 264 ? 7.255 -0.038 -23.862 1.00 85.75 264 PRO A O 1
ATOM 2136 N N . PRO A 1 265 ? 6.992 1.302 -25.658 1.00 80.81 265 PRO A N 1
ATOM 2137 C CA . PRO A 1 265 ? 6.365 0.272 -26.484 1.00 80.81 265 PRO A CA 1
ATOM 2138 C C . PRO A 1 265 ? 7.239 -0.991 -26.573 1.00 80.81 265 PRO A C 1
ATOM 2140 O O . PRO A 1 265 ? 8.434 -0.901 -26.849 1.00 80.81 265 PRO A O 1
ATOM 2143 N N . GLY A 1 266 ? 6.645 -2.164 -26.334 1.00 83.31 266 GLY A N 1
ATOM 2144 C CA . GLY A 1 266 ? 7.339 -3.463 -26.344 1.00 83.31 266 GLY A CA 1
ATOM 2145 C C . GLY A 1 266 ? 7.793 -3.982 -24.974 1.00 83.31 266 GLY A C 1
ATOM 2146 O O . GLY A 1 266 ? 8.186 -5.139 -24.879 1.00 83.31 266 GLY A O 1
ATOM 2147 N N . SER A 1 267 ? 7.691 -3.171 -23.918 1.00 86.81 267 SER A N 1
ATOM 2148 C CA . SER A 1 267 ? 7.953 -3.588 -22.528 1.00 86.81 267 SER A CA 1
ATOM 2149 C C . SER A 1 267 ? 6.671 -3.859 -21.721 1.00 86.81 267 SER A C 1
ATOM 2151 O O . SER A 1 267 ? 6.742 -4.256 -20.558 1.00 86.81 267 SER A O 1
ATOM 2153 N N . LEU A 1 268 ? 5.504 -3.645 -22.335 1.00 89.75 268 LEU A N 1
ATOM 2154 C CA . LEU A 1 268 ? 4.185 -3.940 -21.778 1.00 89.75 268 LEU A CA 1
ATOM 2155 C C . LEU A 1 268 ? 3.676 -5.266 -22.355 1.00 89.75 268 LEU A C 1
ATOM 2157 O O . LEU A 1 268 ? 3.637 -5.431 -23.575 1.00 89.75 268 LEU A O 1
ATOM 2161 N N . GLY A 1 269 ? 3.294 -6.195 -21.484 1.00 87.19 269 GLY A N 1
ATOM 2162 C CA . GLY A 1 269 ? 2.674 -7.462 -21.856 1.00 87.19 269 GLY A CA 1
ATOM 2163 C C . GLY A 1 269 ? 1.150 -7.392 -21.825 1.00 87.19 269 GLY A C 1
ATOM 2164 O O . GLY A 1 269 ? 0.559 -6.555 -21.137 1.00 87.19 269 GLY A O 1
ATOM 2165 N N . VAL A 1 270 ? 0.510 -8.299 -22.559 1.00 87.06 270 VAL A N 1
ATOM 2166 C CA . VAL A 1 270 ? -0.929 -8.552 -22.432 1.00 87.06 270 VAL A CA 1
ATOM 2167 C C . VAL A 1 270 ? -1.132 -9.504 -21.250 1.00 87.06 270 VAL A C 1
ATOM 2169 O O . VAL A 1 270 ? -0.394 -10.486 -21.150 1.00 87.06 270 VAL A O 1
ATOM 2172 N N . PRO A 1 271 ? -2.066 -9.227 -20.320 1.00 87.88 271 PRO A N 1
ATOM 2173 C CA . PRO A 1 271 ? -2.306 -10.118 -19.195 1.00 87.88 271 PRO A CA 1
ATOM 2174 C C . PRO A 1 271 ? -2.677 -11.526 -19.668 1.00 87.88 271 PRO A C 1
ATOM 2176 O O . PRO A 1 271 ? -3.608 -11.689 -20.452 1.00 87.88 271 PRO A O 1
ATOM 2179 N N . TYR A 1 272 ? -1.974 -12.535 -19.155 1.00 86.12 272 TYR A N 1
ATOM 2180 C CA . TYR A 1 272 ? -2.111 -13.932 -19.574 1.00 86.12 272 TYR A CA 1
ATOM 2181 C C . TYR A 1 272 ? -3.557 -14.442 -19.483 1.00 86.12 272 TYR A C 1
ATOM 2183 O O . TYR A 1 272 ? -4.034 -15.131 -20.382 1.00 86.12 272 TYR A O 1
ATOM 2191 N N . CYS A 1 273 ? -4.295 -14.052 -18.442 1.00 84.06 273 CYS A N 1
ATOM 2192 C CA . CYS A 1 273 ? -5.695 -14.433 -18.311 1.00 84.06 273 CYS A CA 1
ATOM 2193 C C . CYS A 1 273 ? -6.592 -13.893 -19.442 1.00 84.06 273 CYS A C 1
ATOM 2195 O O . CYS A 1 273 ? -7.487 -14.610 -19.866 1.00 84.06 273 CYS A O 1
ATOM 2197 N N . CYS A 1 274 ? -6.297 -12.724 -20.023 1.00 77.75 274 CYS A N 1
ATOM 2198 C CA . CYS A 1 274 ? -7.052 -12.189 -21.165 1.00 77.75 274 CYS A CA 1
ATOM 2199 C C . CYS A 1 274 ? -6.804 -12.955 -22.477 1.00 77.75 274 CYS A C 1
ATOM 2201 O O . CYS A 1 274 ? -7.632 -12.908 -23.383 1.00 77.75 274 CYS A O 1
ATOM 2203 N N . GLU A 1 275 ? -5.662 -13.636 -22.616 1.00 69.62 275 GLU A N 1
ATOM 2204 C CA . GLU A 1 275 ? -5.342 -14.434 -23.811 1.00 69.62 275 GLU A CA 1
ATOM 2205 C C . GLU A 1 275 ? -5.891 -15.867 -23.720 1.00 69.62 275 GLU A C 1
ATOM 2207 O O . GLU A 1 275 ? -6.038 -16.551 -24.735 1.00 69.62 275 GLU A O 1
ATOM 2212 N N . HIS A 1 276 ? -6.221 -16.323 -22.507 1.00 64.12 276 HIS A N 1
ATOM 2213 C CA . HIS A 1 276 ? -6.535 -17.718 -22.205 1.00 64.12 276 HIS A CA 1
ATOM 2214 C C . HIS A 1 276 ? -7.884 -17.925 -21.500 1.00 64.12 276 HIS A C 1
ATOM 2216 O O . HIS A 1 276 ? -8.077 -18.971 -20.875 1.00 64.12 276 HIS A O 1
ATOM 2222 N N . ASP A 1 277 ? -8.846 -17.011 -21.681 1.00 50.16 277 ASP A N 1
ATOM 2223 C CA . ASP A 1 277 ? -10.233 -17.051 -21.158 1.00 50.16 277 ASP A CA 1
ATOM 2224 C C . ASP A 1 277 ? -11.068 -18.313 -21.546 1.00 50.16 277 ASP A C 1
ATOM 2226 O O . ASP A 1 277 ? -12.282 -18.356 -21.358 1.00 50.16 277 ASP A O 1
ATOM 2230 N N . GLY A 1 278 ? -10.446 -19.381 -22.062 1.00 46.09 278 GLY A N 1
ATOM 2231 C CA . GLY A 1 278 ? -11.066 -20.672 -22.389 1.00 46.09 278 GLY A CA 1
ATOM 2232 C C . GLY A 1 278 ? -10.452 -21.912 -21.722 1.00 46.09 278 GLY A C 1
ATOM 2233 O O . GLY A 1 278 ? -10.943 -23.012 -21.966 1.00 46.09 278 GLY A O 1
ATOM 2234 N N . VAL A 1 279 ? -9.404 -21.793 -20.896 1.00 41.50 279 VAL A N 1
ATOM 2235 C CA . VAL A 1 279 ? -8.815 -22.951 -20.195 1.00 41.50 279 VAL A CA 1
ATOM 2236 C C . VAL A 1 279 ? -8.737 -22.652 -18.706 1.00 41.50 279 VAL A C 1
ATOM 2238 O O . VAL A 1 279 ? -7.717 -22.200 -18.193 1.00 41.50 279 VAL A O 1
ATOM 2241 N N . ALA A 1 280 ? -9.833 -22.924 -17.996 1.00 38.97 280 ALA A N 1
ATOM 2242 C CA . ALA A 1 280 ? -9.781 -23.073 -16.550 1.00 38.97 280 ALA A CA 1
ATOM 2243 C C . ALA A 1 280 ? -8.724 -24.139 -16.237 1.00 38.97 280 ALA A C 1
ATOM 2245 O O . ALA A 1 280 ? -8.889 -25.303 -16.610 1.00 38.97 280 ALA A O 1
ATOM 2246 N N . SER A 1 281 ? -7.612 -23.747 -15.608 1.00 39.03 281 SER A N 1
ATOM 2247 C CA . SER A 1 281 ? -6.633 -24.721 -15.144 1.00 39.03 281 SER A CA 1
ATOM 2248 C C . SER A 1 281 ? -7.331 -25.603 -14.113 1.00 39.03 281 SER A C 1
ATOM 2250 O O . SER A 1 281 ? -7.655 -25.148 -13.014 1.00 39.03 281 SER A O 1
ATOM 2252 N N . SER A 1 282 ? -7.601 -26.854 -14.476 1.00 37.38 282 SER A N 1
ATOM 2253 C CA . SER A 1 282 ? -8.030 -27.890 -13.547 1.00 37.38 282 SER A CA 1
ATOM 2254 C C . SER A 1 282 ? -6.868 -28.187 -12.600 1.00 37.38 282 SER A C 1
ATOM 2256 O O . SER A 1 282 ? -6.071 -29.091 -12.853 1.00 37.38 282 SER A O 1
ATOM 2258 N N . ASN A 1 283 ? -6.721 -27.395 -11.543 1.00 36.53 283 ASN A N 1
ATOM 2259 C CA . ASN A 1 283 ? -5.776 -27.708 -10.484 1.00 36.53 283 ASN A CA 1
ATOM 2260 C C . ASN A 1 283 ? -6.441 -28.685 -9.510 1.00 36.53 283 ASN A C 1
ATOM 2262 O O . ASN A 1 283 ? -7.562 -28.472 -9.050 1.00 36.53 283 ASN A O 1
ATOM 2266 N N . ASN A 1 284 ? -5.739 -29.796 -9.283 1.00 34.62 284 ASN A N 1
ATOM 2267 C CA . ASN A 1 284 ? -6.086 -30.872 -8.360 1.00 34.62 284 ASN A CA 1
ATOM 2268 C C . ASN A 1 284 ? -6.409 -30.321 -6.956 1.00 34.62 284 ASN A C 1
ATOM 2270 O O . ASN A 1 284 ? -5.620 -29.531 -6.443 1.00 34.62 284 ASN A O 1
ATOM 2274 N N . PRO A 1 285 ? -7.488 -30.781 -6.297 1.00 38.88 285 PRO A N 1
ATOM 2275 C CA . PRO A 1 285 ? -7.903 -30.301 -4.978 1.00 38.88 285 PRO A CA 1
ATOM 2276 C C . PRO A 1 285 ? -7.099 -30.878 -3.796 1.00 38.88 285 PRO A C 1
ATOM 2278 O O . PRO A 1 285 ? -7.474 -30.646 -2.652 1.00 38.88 285 PRO A O 1
ATOM 2281 N N . ASP A 1 286 ? -5.983 -31.576 -4.028 1.00 34.81 286 ASP A N 1
ATOM 2282 C CA . ASP A 1 286 ? -5.104 -32.073 -2.953 1.00 34.81 286 ASP A CA 1
ATOM 2283 C C . ASP A 1 286 ? -4.108 -30.998 -2.464 1.00 34.81 286 ASP A C 1
ATOM 2285 O O . ASP A 1 286 ? -2.971 -31.288 -2.083 1.00 34.81 286 ASP A O 1
ATOM 2289 N N . GLU A 1 287 ? -4.521 -29.730 -2.488 1.00 41.66 287 GLU A N 1
ATOM 2290 C CA . GLU A 1 287 ? -3.777 -28.645 -1.861 1.00 41.66 287 GLU A CA 1
ATOM 2291 C C . GLU A 1 287 ? -3.989 -28.720 -0.348 1.00 41.66 287 GLU A C 1
ATOM 2293 O O . GLU A 1 287 ? -5.115 -28.742 0.154 1.00 41.66 287 GLU A O 1
ATOM 2298 N N . ILE A 1 288 ? -2.880 -28.763 0.391 1.00 38.69 288 ILE A N 1
ATOM 2299 C CA . ILE A 1 288 ? -2.857 -28.495 1.827 1.00 38.69 288 ILE A CA 1
ATOM 2300 C C . ILE A 1 288 ? -3.733 -27.261 2.052 1.00 38.69 288 ILE A C 1
ATOM 2302 O O . ILE A 1 288 ? -3.471 -26.223 1.449 1.00 38.69 288 ILE A O 1
ATOM 2306 N N . ASN A 1 289 ? -4.769 -27.373 2.886 1.00 38.50 289 ASN A N 1
ATOM 2307 C CA . ASN A 1 289 ? -5.610 -26.246 3.285 1.00 38.50 289 ASN A CA 1
ATOM 2308 C C . ASN A 1 289 ? -4.784 -25.323 4.198 1.00 38.50 289 ASN A C 1
ATOM 2310 O O . ASN A 1 289 ? -4.950 -25.286 5.416 1.00 38.50 289 ASN A O 1
ATOM 2314 N N . VAL A 1 290 ? -3.787 -24.662 3.614 1.00 46.62 290 VAL A N 1
ATOM 2315 C CA . VAL A 1 290 ? -3.107 -23.528 4.209 1.00 46.62 290 VAL A CA 1
ATOM 2316 C C . VAL A 1 290 ? -4.126 -22.403 4.176 1.00 46.62 290 VAL A C 1
ATOM 2318 O O . VAL A 1 290 ? -4.533 -21.955 3.106 1.00 46.62 290 VAL A O 1
ATOM 2321 N N . GLY A 1 291 ? -4.569 -21.975 5.361 1.00 60.19 291 GLY A N 1
ATOM 2322 C CA . GLY A 1 291 ? -5.333 -20.740 5.502 1.00 60.19 291 GLY A CA 1
ATOM 2323 C C . GLY A 1 291 ? -4.624 -19.573 4.803 1.00 60.19 291 GLY A C 1
ATOM 2324 O O . GLY A 1 291 ? -3.448 -19.660 4.450 1.00 60.19 291 GLY A O 1
ATOM 2325 N N . VAL A 1 292 ? -5.343 -18.475 4.585 1.00 71.81 292 VAL A N 1
ATOM 2326 C CA . VAL A 1 292 ? -4.859 -17.323 3.809 1.00 71.81 292 VAL A CA 1
ATOM 2327 C C . VAL A 1 292 ? -3.451 -16.883 4.245 1.00 71.81 292 VAL A C 1
ATOM 2329 O O . VAL A 1 292 ? -3.244 -16.448 5.378 1.00 71.81 292 VAL A O 1
ATOM 2332 N N . MET A 1 293 ? -2.483 -16.955 3.328 1.00 78.31 293 MET A N 1
ATOM 2333 C CA . MET A 1 293 ? -1.122 -16.468 3.534 1.00 78.31 293 MET A CA 1
ATOM 2334 C C . MET A 1 293 ? -1.040 -14.997 3.130 1.00 78.31 293 MET A C 1
ATOM 2336 O O . MET A 1 293 ? -1.294 -14.642 1.980 1.00 78.31 293 MET A O 1
ATOM 2340 N N . MET A 1 294 ? -0.632 -14.138 4.061 1.00 78.38 294 MET A N 1
ATOM 2341 C CA . MET A 1 294 ? -0.383 -12.722 3.788 1.00 78.38 294 MET A CA 1
ATOM 2342 C C . MET A 1 294 ? 1.116 -12.467 3.635 1.00 78.38 294 MET A C 1
ATOM 2344 O O . MET A 1 294 ? 1.921 -13.023 4.382 1.00 78.38 294 MET A O 1
ATOM 2348 N N . ILE A 1 295 ? 1.506 -11.606 2.692 1.00 79.38 295 ILE A N 1
ATOM 2349 C CA . ILE A 1 295 ? 2.917 -11.290 2.425 1.00 79.38 295 ILE A CA 1
ATOM 2350 C C . ILE A 1 295 ? 3.173 -9.788 2.580 1.00 79.38 295 ILE A C 1
ATOM 2352 O O . ILE A 1 295 ? 2.549 -8.962 1.913 1.00 79.38 295 ILE A O 1
ATOM 2356 N N . SER A 1 296 ? 4.130 -9.458 3.450 1.00 72.44 296 SER A N 1
ATOM 2357 C CA . SER A 1 296 ? 4.730 -8.134 3.655 1.00 72.44 296 SER A CA 1
ATOM 2358 C C . SER A 1 296 ? 6.068 -8.302 4.384 1.00 72.44 296 SER A C 1
ATOM 2360 O O . SER A 1 296 ? 6.278 -9.312 5.057 1.00 72.44 296 SER A O 1
ATOM 2362 N N . LEU A 1 297 ? 6.980 -7.332 4.267 1.00 78.56 297 LEU A N 1
ATOM 2363 C CA . LEU A 1 297 ? 8.259 -7.386 4.991 1.00 78.56 297 LEU A CA 1
ATOM 2364 C C . LEU A 1 297 ? 8.086 -7.077 6.486 1.00 78.56 297 LEU A C 1
ATOM 2366 O O . LEU A 1 297 ? 8.756 -7.665 7.337 1.00 78.56 297 LEU A O 1
ATOM 2370 N N . VAL A 1 298 ? 7.182 -6.147 6.789 1.00 80.69 298 VAL A N 1
ATOM 2371 C CA . VAL A 1 298 ? 6.759 -5.780 8.139 1.00 80.69 298 VAL A CA 1
ATOM 2372 C C . VAL A 1 298 ? 5.254 -5.986 8.244 1.00 80.69 298 VAL A C 1
ATOM 2374 O O . VAL A 1 298 ? 4.515 -5.562 7.351 1.00 80.69 298 VAL A O 1
ATOM 2377 N N . MET A 1 299 ? 4.802 -6.606 9.332 1.00 84.62 299 MET A N 1
ATOM 2378 C CA . MET A 1 299 ? 3.390 -6.735 9.689 1.00 84.62 299 MET A CA 1
ATOM 2379 C C . MET A 1 299 ? 3.159 -6.281 11.128 1.00 84.62 299 MET A C 1
ATOM 2381 O O . MET A 1 299 ? 3.979 -6.520 12.010 1.00 84.62 299 MET A O 1
ATOM 2385 N N . MET A 1 300 ? 2.027 -5.636 11.368 1.00 86.88 300 MET A N 1
ATOM 2386 C CA . MET A 1 300 ? 1.631 -5.077 12.656 1.00 86.88 300 MET A CA 1
ATOM 2387 C C . MET A 1 300 ? 0.197 -5.503 12.955 1.00 86.88 300 MET A C 1
ATOM 2389 O O . MET A 1 300 ? -0.670 -5.329 12.103 1.00 86.88 300 MET A O 1
ATOM 2393 N N . ILE A 1 301 ? -0.064 -6.020 14.154 1.00 85.25 301 ILE A N 1
ATOM 2394 C CA . ILE A 1 301 ? -1.435 -6.202 14.656 1.00 85.25 301 ILE A CA 1
ATOM 2395 C C . ILE A 1 301 ? -1.773 -4.963 15.484 1.00 85.25 301 ILE A C 1
ATOM 2397 O O . ILE A 1 301 ? -1.106 -4.710 16.490 1.00 85.25 301 ILE A O 1
ATOM 2401 N N . LEU A 1 302 ? -2.746 -4.176 15.019 1.00 85.38 302 LEU A N 1
ATOM 2402 C CA . LEU A 1 302 ? -3.156 -2.894 15.614 1.00 85.38 302 LEU A CA 1
ATOM 2403 C C . LEU A 1 302 ? -4.147 -3.053 16.775 1.00 85.38 302 LEU A C 1
ATOM 2405 O O . LEU A 1 302 ? -4.700 -4.162 16.948 1.00 85.38 302 LEU A O 1
#

Organism: NCBI:txid166011

InterPro domains:
  IPR007708 Lariat debranching enzyme, C-terminal [PF05011] (123-254)
  IPR007708 Lariat debranching enzyme, C-terminal [SM01124] (116-256)

Radius of gyration: 20.04 Å; chains: 1; bounding box: 45×61×50 Å

Secondary structure (DSSP, 8-state):
-TT-TT-EEEETTEEE--SEEEEEETTEEEEEE-SB--HHHHTS-B---SSPPHHHHHHTTB--HHHHHHHHTT--GGGHHHHGGGHHHHTT--SS-HHHHHHHHHH--SEEEEE-SSS-EESSEEEE--S-TTS--------PPPTT--S-EEE-HHHHHHHHHTGGG--B-SS--PPP---TT--S----PPPHHHHHHHHHHTTT--BPP------S---S-SS--TTSPPPPEE--HHHHHHHHHHT---HHHHHHHHSPTTSEEPPHHHH-TT------S-----PPEEE-SEEEE-

Foldseek 3Di:
DLLAQCKDDPDVLEIERHCWFWKDFLQFIKIFHFAFADPLQQQWAAAQAPPGDPVSVRSSRHRHVLRLLLLLLLADPVLPVVLVVCPVVLVVDPDGHSSVVSSCSRVVFCAKEFEDPQDFDDDSYGYAHDPDPPGGHDDDDDDDGPPPGDRFMFGDLQSLLSCLLCLVVHDHGSDGDDADDPDDPDPDDRRSRDDPVSSVVSCVLCVVGRTQDPDDAQFDDPDPDPDDDPPDDRAAQENDPSLVVVCVSSVHDRNSVVNLVVDDPPRHDGGPCVVPVPDDPPDDPPDDPDHRHYDHRMMGGD

Sequence (302 aa):
MSELPNGGWVAPNIYYLGYASVVQFGGLRIAGLSGIYKGNDYDKAHFECPPFTNYSLVSAYHVRSVEVFRLKQLKKPDFEEASAANKDDVERNQLGNPATMNLLYDLRPNRWFSAHLHVKFTAEFLALDKPLPRRQFLECLDVPMQDEAALELSYDPTWLAILKNTDHLTQLSDKKSYMPGRNAGSSERYDFRPTKQELDEVATLFNNDFRIPSNFCQTAPPEQKPFAKRRDPPSLYYRNPQSTVFCEKLGIKDLNFMMCQSIPPGSLGVPYCCEHDGVASSNNPDEINVGVMMISLVMMIL

pLDDT: mean 81.08, std 16.83, range [34.62, 98.38]